Protein AF-A0A3P3W5B0-F1 (afdb_monomer_lite)

Sequence (299 aa):
MRKLLTLLFFISLSHFAFGQPDPAWFYPEKIEKITEQLKTDSLNYDLIWERLGMKVALLMRDKGNEQFNDVFRHYPNVITCEKIDCKEYNEDFEMIYDNAFISKKIQLNPFDFYLLRMLFYGSTLQLDKAYEDLIYI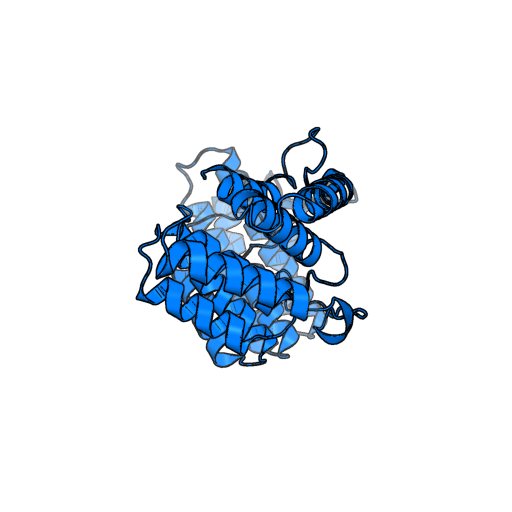KRNIPVSKDWETEIEFYFFKIYALKKDYDKALETINSILETEKNKFYAYNDPNNKYRQKVDLFKYFNKTNKLIAFLKQHCGDSFDLYFRSKNEKDNDRAELKENSFVYLTELIYYMKEYNYNELPKYEKIYKQLRYQMNENYETINPNINDSKLKSIVSQIK

Foldseek 3Di:
DVVLVVLVVLLQCVVPDPDDPRPLVCLVVLLVVLVVVCVVVVLPLVSLVVSLSSVLSCLCPDPQQCCLLCVLDDRPRQAACVHPVCVSSVVSLVSNCCCVPVVVVDPDDLLSSLCSVLSSCSSNVVLVSNVVSLVCCVPPPDDDPVVVLVSLVSVLSSCSNVVVLVSNLVSLVVSCVVCVLPDDQPPRSPPSLVVVLSSCVSVVVLVVNLVSLLVVLLSLLVSLVVCPVPDPVVSQSSQFVSLVSLVVSLVSCVVVVPPCNVLSVVLNVQQWDDPDPVDIGGDPPQDSVNNVVSSVSSD

Structure (mmCIF, N/CA/C/O backbone):
data_AF-A0A3P3W5B0-F1
#
_entry.id   AF-A0A3P3W5B0-F1
#
loop_
_atom_site.group_PDB
_atom_site.id
_atom_site.type_symbol
_atom_site.label_atom_id
_atom_site.label_alt_id
_atom_site.label_comp_id
_atom_site.label_asym_id
_atom_site.label_entity_id
_atom_site.label_seq_id
_atom_site.pdbx_PDB_ins_code
_atom_site.Cartn_x
_atom_site.Cartn_y
_atom_site.Cartn_z
_atom_site.occupancy
_atom_site.B_iso_or_equiv
_atom_site.auth_seq_id
_atom_site.auth_comp_id
_atom_site.auth_asym_id
_atom_site.auth_atom_id
_atom_site.pdbx_PDB_model_num
ATOM 1 N N . MET A 1 1 ? 24.974 -4.432 -11.760 1.00 45.94 1 MET A N 1
ATOM 2 C CA . MET A 1 1 ? 23.622 -5.026 -11.653 1.00 45.94 1 MET A CA 1
ATOM 3 C C . MET A 1 1 ? 22.938 -4.911 -10.288 1.00 45.94 1 MET A C 1
ATOM 5 O O . MET A 1 1 ? 21.750 -4.665 -10.304 1.00 45.94 1 MET A O 1
ATOM 9 N N . ARG A 1 2 ? 23.608 -4.959 -9.116 1.00 43.72 2 ARG A N 1
ATOM 10 C CA . ARG A 1 2 ? 22.941 -4.650 -7.817 1.00 43.72 2 ARG A CA 1
ATOM 11 C C . ARG A 1 2 ? 22.350 -3.226 -7.710 1.00 43.72 2 ARG A C 1
ATOM 13 O O . ARG A 1 2 ? 21.504 -2.993 -6.864 1.00 43.72 2 ARG A O 1
ATOM 20 N N . LYS A 1 3 ? 22.777 -2.293 -8.572 1.00 51.91 3 LYS A N 1
ATOM 21 C CA . LYS A 1 3 ? 22.499 -0.853 -8.464 1.00 51.91 3 LYS A CA 1
ATOM 22 C C . LYS A 1 3 ? 21.026 -0.456 -8.647 1.00 51.91 3 LYS A C 1
ATOM 24 O O . LYS A 1 3 ? 20.629 0.504 -8.007 1.00 51.91 3 LYS A O 1
ATOM 29 N N . LEU A 1 4 ? 20.226 -1.154 -9.462 1.00 49.56 4 LEU A N 1
ATOM 30 C CA . LEU A 1 4 ? 18.826 -0.761 -9.704 1.00 49.56 4 LEU A CA 1
ATOM 31 C C . LEU A 1 4 ? 17.893 -1.196 -8.570 1.00 49.56 4 LEU A C 1
ATOM 33 O O . LEU A 1 4 ? 17.064 -0.406 -8.135 1.00 49.56 4 LEU A O 1
ATOM 37 N N . LEU A 1 5 ? 18.088 -2.405 -8.029 1.00 48.44 5 LEU A N 1
ATOM 38 C CA . LEU A 1 5 ? 17.398 -2.818 -6.808 1.00 48.44 5 LEU A CA 1
ATOM 39 C C . LEU A 1 5 ? 17.760 -1.862 -5.668 1.00 48.44 5 LEU A C 1
ATOM 41 O O . LEU A 1 5 ? 16.881 -1.418 -4.953 1.00 48.44 5 LEU A O 1
ATOM 45 N N . THR A 1 6 ? 19.030 -1.449 -5.565 1.00 52.19 6 THR A N 1
ATOM 46 C CA . THR A 1 6 ? 19.439 -0.382 -4.640 1.00 52.19 6 THR A CA 1
ATOM 47 C C . THR A 1 6 ? 18.742 0.951 -4.955 1.00 52.19 6 THR A C 1
ATOM 49 O O . THR A 1 6 ? 18.308 1.615 -4.029 1.00 52.19 6 THR A O 1
ATOM 52 N N . LEU A 1 7 ? 18.562 1.321 -6.228 1.00 49.31 7 LEU A N 1
ATOM 53 C CA . LEU A 1 7 ? 17.882 2.551 -6.658 1.00 49.31 7 LEU A CA 1
ATOM 54 C C . LEU A 1 7 ? 16.389 2.571 -6.271 1.00 49.31 7 LEU A C 1
ATOM 56 O O . LEU A 1 7 ? 15.926 3.551 -5.697 1.00 49.31 7 LEU A O 1
ATOM 60 N N . LEU A 1 8 ? 15.654 1.484 -6.533 1.00 48.62 8 LEU A N 1
ATOM 61 C CA . LEU A 1 8 ? 14.238 1.329 -6.167 1.00 48.62 8 LEU A CA 1
ATOM 62 C C . LEU A 1 8 ? 14.055 1.217 -4.644 1.00 48.62 8 LEU A C 1
ATOM 64 O O . LEU A 1 8 ? 13.131 1.805 -4.090 1.00 48.62 8 LEU A O 1
ATOM 68 N N . PHE A 1 9 ? 14.977 0.539 -3.955 1.00 48.34 9 PHE A N 1
ATOM 69 C CA . PHE A 1 9 ? 15.007 0.433 -2.491 1.00 48.34 9 PHE A CA 1
ATOM 70 C C . PHE A 1 9 ? 15.393 1.765 -1.817 1.00 48.34 9 PHE A C 1
ATOM 72 O O . PHE A 1 9 ? 14.946 2.054 -0.712 1.00 48.34 9 PHE A O 1
ATOM 79 N N . PHE A 1 10 ? 16.177 2.624 -2.482 1.00 43.88 10 PHE A N 1
ATOM 80 C CA . PHE A 1 10 ? 16.459 3.983 -2.008 1.00 43.88 10 PHE A CA 1
ATOM 81 C C . PHE A 1 10 ? 15.265 4.923 -2.172 1.00 43.88 10 PHE A C 1
ATOM 83 O O . PHE A 1 10 ? 15.121 5.811 -1.345 1.00 43.88 10 PHE A O 1
ATOM 90 N N . ILE A 1 11 ? 14.388 4.731 -3.163 1.00 48.59 11 ILE A N 1
ATOM 91 C CA . ILE A 1 11 ? 13.168 5.549 -3.313 1.00 48.59 11 ILE A CA 1
ATOM 92 C C . ILE A 1 11 ? 12.197 5.307 -2.144 1.00 48.59 11 ILE A C 1
ATOM 94 O O . ILE A 1 11 ? 11.554 6.247 -1.675 1.00 48.59 11 ILE A O 1
ATOM 98 N N . SER A 1 12 ? 12.131 4.078 -1.621 1.00 43.03 12 SER A N 1
ATOM 99 C CA . SER A 1 12 ? 11.335 3.761 -0.429 1.00 43.03 12 SER A CA 1
ATOM 100 C C . SER A 1 12 ? 12.032 4.128 0.893 1.00 43.03 12 SER A C 1
ATOM 102 O O . SER A 1 12 ? 11.352 4.529 1.835 1.00 43.03 12 SER A O 1
ATOM 104 N N . LEU A 1 13 ? 13.369 4.057 0.978 1.00 37.88 13 LEU A N 1
ATOM 105 C CA . LEU A 1 13 ? 14.129 4.352 2.209 1.00 37.88 13 LEU A CA 1
ATOM 106 C C . LEU A 1 13 ? 14.591 5.809 2.381 1.00 37.88 13 LEU A C 1
ATOM 108 O O . LEU A 1 13 ? 14.839 6.228 3.513 1.00 37.88 13 LEU A O 1
ATOM 112 N N . SER A 1 14 ? 14.717 6.602 1.312 1.00 38.97 14 SER A N 1
ATOM 113 C CA . SER A 1 14 ? 15.182 8.001 1.388 1.00 38.97 14 SER A CA 1
ATOM 114 C C . SER A 1 14 ? 14.228 8.913 2.163 1.00 38.97 14 SER A C 1
ATOM 116 O O . SER A 1 14 ? 14.626 9.992 2.592 1.00 38.97 14 SER A O 1
ATOM 118 N N . HIS A 1 15 ? 13.004 8.451 2.430 1.00 44.34 15 HIS A N 1
ATOM 119 C CA . HIS A 1 15 ? 12.065 9.119 3.326 1.00 44.34 15 HIS A CA 1
ATOM 120 C C . HIS A 1 15 ? 12.485 9.072 4.811 1.00 44.34 15 HIS A C 1
ATOM 122 O O . HIS A 1 15 ? 11.900 9.796 5.613 1.00 44.34 15 HIS A O 1
ATOM 128 N N . PHE A 1 16 ? 13.497 8.274 5.191 1.00 42.09 16 PHE A N 1
ATOM 129 C CA . PHE A 1 16 ? 13.822 8.005 6.602 1.00 42.09 16 PHE A CA 1
ATOM 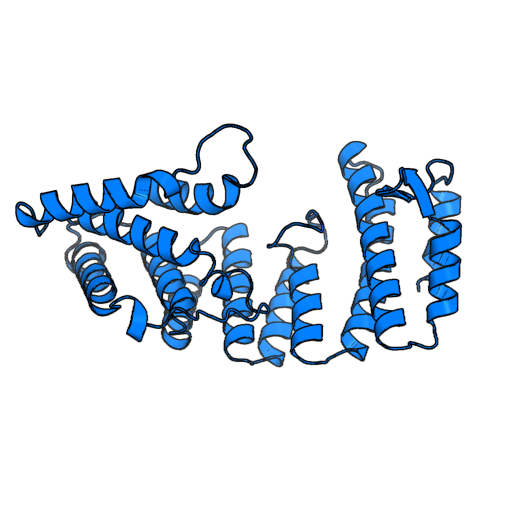130 C C . PHE A 1 16 ? 15.266 8.324 7.034 1.00 42.09 16 PHE A C 1
ATOM 132 O O . PHE A 1 16 ? 15.534 8.401 8.234 1.00 42.09 16 PHE A O 1
ATOM 139 N N . ALA A 1 17 ? 16.206 8.549 6.109 1.00 39.72 17 ALA A N 1
ATOM 140 C CA . ALA A 1 17 ? 17.595 8.869 6.456 1.00 39.72 17 ALA A CA 1
ATOM 141 C C . ALA A 1 17 ? 17.824 10.391 6.493 1.00 39.72 17 ALA A C 1
ATOM 143 O O . ALA A 1 17 ? 18.090 11.023 5.472 1.00 39.72 17 ALA A O 1
ATOM 144 N N . PHE A 1 18 ? 17.729 10.989 7.684 1.00 43.94 18 PHE A N 1
ATOM 145 C CA . PHE A 1 18 ? 18.009 12.410 7.905 1.00 43.94 18 PHE A CA 1
ATOM 146 C C . PHE A 1 18 ? 19.406 12.803 7.376 1.00 43.94 18 PHE A C 1
ATOM 148 O O . PHE A 1 18 ? 20.424 12.386 7.924 1.00 43.94 18 PHE A O 1
ATOM 155 N N . GLY A 1 19 ? 19.448 13.639 6.329 1.00 55.53 19 GLY A N 1
ATOM 156 C CA . GLY A 1 19 ? 20.645 14.381 5.908 1.00 55.53 19 GLY A CA 1
ATOM 157 C C . GLY A 1 19 ? 21.288 13.989 4.573 1.00 55.53 19 GLY A C 1
ATOM 158 O O . GLY A 1 19 ? 22.201 14.693 4.142 1.00 55.53 19 GLY A O 1
ATOM 159 N N . GLN A 1 20 ? 20.836 12.933 3.886 1.00 57.16 20 GLN A N 1
ATOM 160 C CA . GLN A 1 20 ? 21.280 12.669 2.510 1.00 57.16 20 GLN A CA 1
ATOM 161 C C . GLN A 1 20 ? 20.290 13.266 1.499 1.00 57.16 20 GLN A C 1
ATOM 163 O O . GLN A 1 20 ? 19.086 13.052 1.646 1.00 57.16 20 GLN A O 1
ATOM 168 N N . PRO A 1 21 ? 20.757 14.026 0.487 1.00 69.31 21 PRO A N 1
ATOM 169 C CA . PRO A 1 21 ? 19.875 14.526 -0.557 1.00 69.31 21 PRO A CA 1
ATOM 170 C C . PRO A 1 21 ? 19.260 13.344 -1.309 1.00 69.31 21 PRO A C 1
ATOM 172 O O . PRO A 1 21 ? 19.957 12.381 -1.636 1.00 69.31 21 PRO A O 1
ATOM 175 N N . ASP A 1 22 ? 17.958 13.425 -1.579 1.00 75.06 22 ASP A N 1
ATOM 176 C CA . ASP A 1 22 ? 17.241 12.416 -2.354 1.00 75.06 22 ASP A CA 1
ATOM 177 C C . ASP A 1 22 ? 17.938 12.229 -3.717 1.00 75.06 22 ASP A C 1
ATOM 179 O O . ASP A 1 22 ? 18.026 13.199 -4.483 1.00 75.06 22 ASP A O 1
ATOM 183 N N . PRO A 1 23 ? 18.424 11.016 -4.055 1.00 77.12 23 PRO A N 1
ATOM 184 C CA . PRO A 1 23 ? 19.108 10.757 -5.320 1.00 77.12 23 PRO A CA 1
ATOM 185 C C . PRO A 1 23 ? 18.308 11.218 -6.542 1.00 77.12 23 PRO A C 1
ATOM 187 O O . PRO A 1 23 ? 18.897 11.638 -7.542 1.00 77.12 23 PRO A O 1
ATOM 190 N N . ALA A 1 24 ? 16.975 11.204 -6.452 1.00 83.25 24 ALA A N 1
ATOM 191 C CA . ALA A 1 24 ? 16.098 11.601 -7.541 1.00 83.25 24 ALA A CA 1
ATOM 192 C C . ALA A 1 24 ? 16.166 13.100 -7.883 1.00 83.25 24 ALA A C 1
ATOM 194 O O . ALA A 1 24 ? 15.687 13.494 -8.945 1.00 83.25 24 ALA A O 1
ATOM 195 N N . TRP A 1 25 ? 16.756 13.956 -7.037 1.00 85.06 25 TRP A N 1
ATOM 196 C CA . TRP A 1 25 ? 17.023 15.359 -7.394 1.00 85.06 25 TRP A CA 1
ATOM 197 C C . TRP A 1 25 ? 18.029 15.509 -8.538 1.00 85.06 25 TRP A C 1
ATOM 199 O O . TRP A 1 25 ? 17.929 16.463 -9.302 1.00 85.06 25 TRP A O 1
ATOM 209 N N . PHE A 1 26 ? 18.949 14.557 -8.697 1.00 89.06 26 PHE A N 1
ATOM 210 C CA . PHE A 1 26 ? 19.975 14.595 -9.743 1.00 89.06 26 PHE A CA 1
ATOM 211 C C . PHE A 1 26 ? 19.574 13.821 -11.007 1.00 89.06 26 PHE A C 1
ATOM 213 O O . PHE A 1 26 ? 20.326 13.787 -11.982 1.00 89.06 26 PHE A O 1
ATOM 220 N N . TYR A 1 27 ? 18.405 13.170 -11.014 1.00 91.88 27 TYR A N 1
ATOM 221 C CA . TYR A 1 27 ? 17.969 12.358 -12.153 1.00 91.88 27 TYR A CA 1
ATOM 222 C C . TYR A 1 27 ? 17.772 13.169 -13.437 1.00 91.88 27 TYR A C 1
ATOM 224 O O . TYR A 1 27 ? 18.242 12.682 -14.459 1.00 91.88 27 TYR A O 1
ATOM 232 N N . PRO A 1 28 ? 17.165 14.375 -13.441 1.00 93.38 28 PRO A N 1
ATOM 233 C CA . PRO A 1 28 ? 17.004 15.144 -14.678 1.00 93.38 28 PRO A CA 1
ATOM 234 C C . PRO A 1 28 ? 18.333 15.424 -15.397 1.00 93.38 28 PRO A C 1
ATOM 236 O O . PRO A 1 28 ? 18.474 15.076 -16.567 1.00 93.38 28 PRO A O 1
ATOM 239 N N . GLU A 1 29 ? 19.337 15.940 -14.678 1.00 94.50 29 GLU A N 1
ATOM 240 C CA . GLU A 1 29 ? 20.678 16.211 -15.224 1.00 94.50 29 GLU A CA 1
ATOM 241 C C . GLU A 1 29 ? 21.339 14.928 -15.749 1.00 94.50 29 GLU A C 1
ATOM 243 O O . GLU A 1 29 ? 21.920 14.887 -16.835 1.00 94.50 29 GLU A O 1
ATOM 248 N N . LYS A 1 30 ? 21.224 13.832 -14.992 1.00 95.19 30 LYS A N 1
ATOM 249 C CA . LYS A 1 30 ? 21.815 12.555 -15.389 1.00 95.19 30 LYS A CA 1
ATOM 250 C C . LYS A 1 30 ? 21.112 11.933 -16.598 1.00 95.19 30 LYS A C 1
ATOM 252 O O . LYS A 1 30 ? 21.788 11.366 -17.454 1.00 95.19 30 LYS A O 1
ATOM 257 N N . ILE A 1 31 ? 19.787 12.046 -16.692 1.00 94.75 31 ILE A N 1
ATOM 258 C CA . ILE A 1 31 ? 19.000 11.613 -17.855 1.00 94.75 31 ILE A CA 1
ATOM 259 C C . ILE A 1 31 ? 19.429 12.397 -19.096 1.00 94.75 31 ILE A C 1
ATOM 261 O O . ILE A 1 31 ? 19.636 11.781 -20.142 1.00 94.75 31 ILE A O 1
ATOM 265 N N . GLU A 1 32 ? 19.604 13.716 -18.989 1.00 96.31 32 GLU A N 1
ATOM 266 C CA . GLU A 1 32 ? 20.079 14.564 -20.089 1.00 96.31 32 GLU A CA 1
ATOM 267 C C . GLU A 1 32 ? 21.476 14.133 -20.552 1.00 96.31 32 GLU A C 1
ATOM 269 O O . GLU A 1 32 ? 21.682 13.843 -21.732 1.00 96.31 32 GLU A O 1
ATOM 274 N N . LYS A 1 33 ? 22.411 13.958 -19.611 1.00 97.31 33 LYS A N 1
ATOM 275 C CA . LYS A 1 33 ? 23.773 13.497 -19.908 1.00 97.31 33 LYS A CA 1
ATOM 276 C C . LYS A 1 33 ? 23.800 12.137 -20.606 1.00 97.31 33 LYS A C 1
ATOM 278 O O . LYS A 1 33 ? 24.540 11.965 -21.573 1.00 97.31 33 LYS A O 1
ATOM 283 N N . ILE A 1 34 ? 23.020 11.168 -20.124 1.00 96.88 34 ILE A N 1
ATOM 284 C CA . ILE A 1 34 ? 22.931 9.849 -20.765 1.00 96.88 34 ILE A CA 1
ATOM 285 C C . ILE A 1 34 ? 22.294 9.972 -22.153 1.00 96.88 34 ILE A C 1
ATOM 287 O O . ILE A 1 34 ? 22.766 9.352 -23.099 1.00 96.88 34 ILE A O 1
ATOM 291 N N . THR A 1 35 ? 21.260 10.801 -22.298 1.00 95.69 35 THR A N 1
ATOM 292 C CA . THR A 1 35 ? 20.593 11.022 -23.588 1.00 95.69 35 THR A CA 1
ATOM 293 C C . THR A 1 35 ? 21.554 11.590 -24.631 1.00 95.69 35 THR A C 1
ATOM 295 O O . THR A 1 35 ? 21.537 11.123 -25.767 1.00 95.69 35 THR A O 1
ATOM 298 N N . GLU A 1 36 ? 22.442 12.518 -24.262 1.00 97.25 36 GLU A N 1
ATOM 299 C CA . GLU A 1 36 ? 23.496 12.992 -25.172 1.00 97.25 36 GLU A CA 1
ATOM 300 C C . GLU A 1 36 ? 24.498 11.896 -25.546 1.00 97.25 36 GLU A C 1
ATOM 302 O O . GLU A 1 36 ? 24.844 11.754 -26.717 1.00 97.25 36 GLU A O 1
ATOM 307 N N . GLN A 1 37 ? 24.933 11.074 -24.587 1.00 97.12 37 GLN A N 1
ATOM 308 C CA . GLN A 1 37 ? 25.849 9.959 -24.872 1.00 97.12 37 GLN A CA 1
ATOM 309 C C . GLN A 1 37 ? 25.239 8.956 -25.862 1.00 97.12 37 GLN A C 1
ATOM 311 O O . GLN A 1 37 ? 25.908 8.524 -26.806 1.00 97.12 37 GLN A O 1
ATOM 316 N N . LEU A 1 38 ? 23.950 8.649 -25.697 1.00 95.31 38 LEU A N 1
ATOM 317 C CA . LEU A 1 38 ? 23.207 7.737 -26.566 1.00 95.31 38 LEU A CA 1
ATOM 318 C C . LEU A 1 38 ? 23.031 8.262 -28.000 1.00 95.31 38 LEU A C 1
ATOM 320 O O . LEU A 1 38 ? 22.735 7.470 -28.891 1.00 95.31 38 LEU A O 1
ATOM 324 N N . LYS A 1 39 ? 23.268 9.553 -28.281 1.00 95.69 39 LYS A N 1
ATOM 325 C CA . LYS A 1 39 ? 23.309 10.043 -29.673 1.00 95.69 39 LYS A CA 1
ATOM 326 C C . LYS A 1 39 ? 24.504 9.495 -30.448 1.00 95.69 39 LYS A C 1
ATOM 328 O O . LYS A 1 39 ? 24.416 9.314 -31.658 1.00 95.69 39 LYS A O 1
ATOM 333 N N . THR A 1 40 ? 25.617 9.255 -29.759 1.00 95.81 40 THR A N 1
ATOM 334 C CA . THR A 1 40 ? 26.852 8.723 -30.356 1.00 95.81 40 THR A CA 1
ATOM 335 C C . THR A 1 40 ? 27.037 7.226 -30.127 1.00 95.81 40 THR A C 1
ATOM 337 O O . THR A 1 40 ? 27.769 6.588 -30.876 1.00 95.81 40 THR A O 1
ATOM 340 N N . ASP A 1 41 ? 26.365 6.668 -29.120 1.00 93.88 41 ASP A N 1
ATOM 341 C CA . ASP A 1 41 ? 26.435 5.256 -28.742 1.00 93.88 41 ASP A CA 1
ATOM 342 C C . ASP A 1 41 ? 25.022 4.702 -28.496 1.00 93.88 41 ASP A C 1
ATOM 344 O O . ASP A 1 41 ? 24.631 4.352 -27.383 1.00 93.88 41 ASP A O 1
ATOM 348 N N . SER A 1 42 ? 24.209 4.687 -29.554 1.00 90.56 42 SER A N 1
ATOM 349 C CA . SER A 1 42 ? 22.773 4.386 -29.471 1.00 90.56 42 SER A CA 1
ATOM 350 C C . SER A 1 42 ? 22.446 2.950 -29.063 1.00 90.56 42 SER A C 1
ATOM 352 O O . SER A 1 42 ? 21.307 2.664 -28.708 1.00 90.56 42 SER A O 1
ATOM 354 N N . LEU A 1 43 ? 23.429 2.047 -29.094 1.00 92.06 43 LEU A N 1
ATOM 355 C CA . LEU A 1 43 ? 23.276 0.641 -28.712 1.00 92.06 43 LEU A CA 1
ATOM 356 C C . LEU A 1 43 ? 23.877 0.338 -27.334 1.00 92.06 43 LEU A C 1
ATOM 358 O O . LEU A 1 43 ? 24.050 -0.829 -26.977 1.00 92.06 43 LEU A O 1
ATOM 362 N N . ASN A 1 44 ? 24.175 1.368 -26.540 1.00 93.56 44 ASN A N 1
ATOM 363 C CA . ASN A 1 44 ? 24.619 1.196 -25.165 1.00 93.56 44 ASN A CA 1
ATOM 364 C C . ASN A 1 44 ? 23.446 0.832 -24.246 1.00 93.56 44 ASN A C 1
ATOM 366 O O . ASN A 1 44 ? 22.838 1.675 -23.584 1.00 93.56 44 ASN A O 1
ATOM 370 N N . TYR A 1 45 ? 23.112 -0.455 -24.222 1.00 92.56 45 TYR A N 1
ATOM 371 C CA . TYR A 1 45 ? 21.952 -0.970 -23.496 1.00 92.56 45 TYR A CA 1
ATOM 372 C C . TYR A 1 45 ? 22.037 -0.762 -21.976 1.00 92.56 45 TYR A C 1
ATOM 374 O O . TYR A 1 45 ? 21.004 -0.608 -21.329 1.00 92.56 45 TYR A O 1
ATOM 382 N N . ASP A 1 46 ? 23.242 -0.699 -21.402 1.00 90.75 46 ASP A N 1
ATOM 383 C CA . ASP A 1 46 ? 23.416 -0.380 -19.981 1.00 90.75 46 ASP A CA 1
ATOM 384 C C . ASP A 1 46 ? 22.990 1.067 -19.683 1.00 90.75 46 ASP A C 1
ATOM 386 O O . ASP A 1 46 ? 22.271 1.316 -18.711 1.00 90.75 46 ASP A O 1
ATOM 390 N N . LEU A 1 47 ? 23.379 2.014 -20.545 1.00 93.50 47 LEU A N 1
ATOM 391 C CA . LEU A 1 47 ? 22.973 3.417 -20.444 1.00 93.50 47 LEU A CA 1
ATOM 392 C C . LEU A 1 47 ? 21.471 3.601 -20.693 1.00 93.50 47 LEU A C 1
ATOM 394 O O . LEU A 1 47 ? 20.819 4.345 -19.958 1.00 93.50 47 LEU A O 1
ATOM 398 N N . ILE A 1 48 ? 20.903 2.899 -21.677 1.00 93.94 48 ILE A N 1
ATOM 399 C CA . ILE A 1 48 ? 19.451 2.892 -21.924 1.00 93.94 48 ILE A CA 1
ATOM 400 C C . ILE A 1 48 ? 18.707 2.407 -20.677 1.00 93.94 48 ILE A C 1
ATOM 402 O O . ILE A 1 48 ? 17.785 3.078 -20.213 1.00 93.94 48 ILE A O 1
ATOM 406 N N . TRP A 1 49 ? 19.129 1.280 -20.097 1.00 94.44 49 TRP A N 1
ATOM 407 C CA . TRP A 1 49 ? 18.499 0.717 -18.904 1.00 94.44 49 TRP A CA 1
ATOM 408 C C . TRP A 1 49 ? 18.582 1.662 -17.700 1.00 94.44 49 TRP A C 1
ATOM 410 O O . TRP A 1 49 ? 17.597 1.858 -16.986 1.00 94.44 49 TRP A O 1
ATOM 420 N N . GLU A 1 50 ? 19.738 2.294 -17.488 1.00 93.31 50 GLU A N 1
ATOM 421 C CA . GLU A 1 50 ? 19.924 3.274 -16.417 1.00 93.31 50 GLU A CA 1
ATOM 422 C C . GLU A 1 50 ? 19.028 4.508 -16.604 1.00 93.31 50 GLU A C 1
ATOM 424 O O . GLU A 1 50 ? 18.361 4.937 -15.656 1.00 93.31 50 GLU A O 1
ATOM 429 N N . ARG A 1 51 ? 18.965 5.053 -17.826 1.00 94.50 51 ARG A N 1
ATOM 430 C CA . ARG A 1 51 ? 18.082 6.173 -18.180 1.00 94.50 51 ARG A CA 1
ATOM 431 C C . ARG A 1 51 ? 16.616 5.817 -17.949 1.00 94.50 51 ARG A C 1
ATOM 433 O O . ARG A 1 51 ? 15.906 6.591 -17.308 1.00 94.50 51 ARG A O 1
ATOM 440 N N . LEU A 1 52 ? 16.181 4.657 -18.438 1.00 94.38 52 LEU A N 1
ATOM 441 C CA . LEU A 1 52 ? 14.809 4.173 -18.304 1.00 94.38 52 LEU A CA 1
ATOM 442 C C . LEU A 1 52 ? 14.414 4.023 -16.830 1.00 94.38 52 LEU A C 1
ATOM 444 O O . LEU A 1 52 ? 13.370 4.528 -16.420 1.00 94.38 52 LEU A O 1
ATOM 448 N N . GLY A 1 53 ? 15.282 3.421 -16.011 1.00 92.31 53 GLY A N 1
ATOM 449 C CA . GLY A 1 53 ? 15.079 3.297 -14.566 1.00 92.31 53 GLY A CA 1
ATOM 450 C C . GLY A 1 53 ? 14.856 4.640 -13.870 1.00 92.31 53 GLY A C 1
ATOM 451 O O . GLY A 1 53 ? 13.918 4.781 -13.084 1.00 92.31 53 GLY A O 1
ATOM 452 N N . MET A 1 54 ? 15.671 5.652 -14.187 1.00 92.31 54 MET A N 1
ATOM 453 C CA . MET A 1 54 ? 15.512 6.998 -13.620 1.00 92.31 54 MET A CA 1
ATOM 454 C C . MET A 1 54 ? 14.242 7.696 -14.107 1.00 92.31 54 MET A C 1
ATOM 456 O O . MET A 1 54 ? 13.569 8.346 -13.309 1.00 92.31 54 MET A O 1
ATOM 460 N N . LYS A 1 55 ? 13.889 7.548 -15.389 1.00 91.56 55 LYS A N 1
ATOM 461 C CA . LYS A 1 55 ? 12.651 8.106 -15.943 1.00 91.56 55 LYS A CA 1
ATOM 462 C C . LYS A 1 55 ? 11.417 7.520 -15.251 1.00 91.56 55 LYS A C 1
ATOM 464 O O . LYS A 1 55 ? 10.580 8.276 -14.769 1.00 91.56 55 LYS A O 1
ATOM 469 N N . VAL A 1 56 ? 11.335 6.194 -15.114 1.00 90.38 56 VAL A N 1
ATOM 470 C CA . VAL A 1 56 ? 10.226 5.528 -14.403 1.00 90.38 56 VAL A CA 1
ATOM 471 C C . VAL A 1 56 ? 10.192 5.929 -12.926 1.00 90.38 56 VAL A C 1
ATOM 473 O O . VAL A 1 56 ? 9.123 6.213 -12.391 1.00 90.38 56 VAL A O 1
ATOM 476 N N . ALA A 1 57 ? 11.347 6.046 -12.269 1.00 86.88 57 ALA A N 1
ATOM 477 C CA . ALA A 1 57 ? 11.414 6.538 -10.895 1.00 86.88 57 ALA A CA 1
ATOM 478 C C . ALA A 1 57 ? 10.893 7.980 -10.745 1.00 86.88 57 ALA A C 1
ATOM 480 O O . ALA A 1 57 ? 10.164 8.269 -9.795 1.00 86.88 57 ALA A O 1
ATOM 481 N N . LEU A 1 58 ? 11.233 8.884 -11.673 1.00 86.00 58 LEU A N 1
ATOM 482 C CA . LEU A 1 58 ? 10.684 10.245 -11.690 1.00 86.00 58 LEU A CA 1
ATOM 483 C C . LEU A 1 58 ? 9.176 10.232 -11.918 1.00 86.00 58 LEU A C 1
ATOM 485 O O . LEU A 1 58 ? 8.465 10.958 -11.224 1.00 86.00 58 LEU A O 1
ATOM 489 N N . LEU A 1 59 ? 8.689 9.373 -12.819 1.00 84.56 59 LEU A N 1
ATOM 490 C CA . LEU A 1 59 ? 7.256 9.192 -13.023 1.00 84.56 59 LEU A CA 1
ATOM 491 C C . LEU A 1 59 ? 6.562 8.785 -11.731 1.00 84.56 59 LEU A C 1
ATOM 493 O O . LEU A 1 59 ? 5.524 9.349 -11.441 1.00 84.56 59 LEU A O 1
ATOM 497 N N . MET A 1 60 ? 7.117 7.869 -10.940 1.00 80.06 60 MET A N 1
ATOM 498 C CA . MET A 1 60 ? 6.513 7.450 -9.668 1.00 80.06 60 MET A CA 1
ATOM 499 C C . MET A 1 60 ? 6.592 8.512 -8.560 1.00 80.06 60 MET A C 1
ATOM 501 O O . MET A 1 60 ? 5.820 8.452 -7.602 1.00 80.06 60 MET A O 1
ATOM 505 N N . ARG A 1 61 ? 7.552 9.440 -8.651 1.00 74.75 61 ARG A N 1
ATOM 506 C CA . ARG A 1 61 ? 7.817 10.470 -7.636 1.00 74.75 61 ARG A CA 1
ATOM 507 C C . ARG A 1 61 ? 7.005 11.738 -7.847 1.00 74.75 61 ARG A C 1
ATOM 509 O O . ARG A 1 61 ? 6.688 12.415 -6.869 1.00 74.75 61 ARG A O 1
ATOM 516 N N . ASP A 1 62 ? 6.760 12.118 -9.098 1.00 67.62 62 ASP A N 1
ATOM 517 C CA . ASP A 1 62 ? 6.115 13.393 -9.379 1.00 67.62 62 ASP A CA 1
ATOM 518 C C . ASP A 1 62 ? 4.744 13.440 -8.692 1.00 67.62 62 ASP A C 1
ATOM 520 O O . ASP A 1 62 ? 3.962 12.492 -8.774 1.00 67.62 62 ASP A O 1
ATOM 524 N N . LYS A 1 63 ? 4.453 14.530 -7.973 1.00 52.31 63 LYS A N 1
ATOM 525 C CA . LYS A 1 63 ? 3.323 14.629 -7.024 1.00 52.31 63 LYS A CA 1
ATOM 526 C C . LYS A 1 63 ? 1.947 14.437 -7.687 1.00 52.31 63 LYS A C 1
ATOM 528 O O . LYS A 1 63 ? 0.945 14.297 -6.993 1.00 52.31 63 LYS A O 1
ATOM 533 N N . GLY A 1 64 ? 1.883 14.434 -9.022 1.00 50.00 64 GLY A N 1
ATOM 534 C CA . GLY A 1 64 ? 0.693 14.085 -9.810 1.00 50.00 64 GLY A CA 1
ATOM 535 C C . GLY A 1 64 ? 0.471 12.579 -10.039 1.00 50.00 64 GLY A C 1
ATOM 536 O O . GLY A 1 64 ? -0.616 12.184 -10.466 1.00 50.00 64 GLY A O 1
ATOM 537 N N . ASN A 1 65 ? 1.465 11.738 -9.747 1.00 51.38 65 ASN A N 1
ATOM 538 C CA . ASN A 1 65 ? 1.501 10.315 -10.093 1.00 51.38 65 ASN A CA 1
ATOM 539 C C . ASN A 1 65 ? 1.754 9.381 -8.901 1.00 51.38 65 ASN A C 1
ATOM 541 O O . ASN A 1 65 ? 2.034 8.192 -9.051 1.00 51.38 65 ASN A O 1
ATOM 545 N N . GLU A 1 66 ? 1.542 9.893 -7.692 1.00 62.88 66 GLU A N 1
ATOM 546 C CA . GLU A 1 66 ? 1.369 9.054 -6.510 1.00 62.88 66 GLU A CA 1
ATOM 547 C C . GLU A 1 66 ? 0.163 8.102 -6.653 1.00 62.88 66 GLU A C 1
ATOM 549 O O . GLU A 1 66 ? -0.038 7.283 -5.781 1.00 62.88 66 GLU A O 1
ATOM 554 N N . GLN A 1 67 ? -0.615 8.126 -7.740 1.00 67.31 67 GLN A N 1
ATOM 555 C CA . GLN A 1 67 ? -1.779 7.260 -7.966 1.00 67.31 67 GLN A CA 1
ATOM 556 C C . GLN A 1 67 ? -1.510 5.772 -7.789 1.00 67.31 67 GLN A C 1
ATOM 558 O O . GLN A 1 67 ? -2.364 5.057 -7.282 1.00 67.31 67 GLN A O 1
ATOM 563 N N . PHE A 1 68 ? -0.339 5.286 -8.201 1.00 71.06 68 PHE A N 1
ATOM 564 C CA . PHE A 1 68 ? 0.001 3.880 -7.986 1.00 71.06 68 PHE A CA 1
ATOM 565 C C . PHE A 1 68 ? 0.489 3.604 -6.549 1.00 71.06 68 PHE A C 1
ATOM 567 O O . PHE A 1 68 ? 0.490 2.464 -6.088 1.00 71.06 68 PHE A O 1
ATOM 574 N N . ASN A 1 69 ? 0.875 4.644 -5.808 1.00 69.56 69 ASN A N 1
ATOM 575 C CA . ASN A 1 69 ? 1.319 4.561 -4.414 1.00 69.56 69 ASN A CA 1
ATOM 576 C C . ASN A 1 69 ? 0.183 4.833 -3.406 1.00 69.56 69 ASN A C 1
ATOM 578 O O . ASN A 1 69 ? 0.154 4.213 -2.348 1.00 69.56 69 ASN A O 1
ATOM 582 N N . ASP A 1 70 ? -0.773 5.685 -3.764 1.00 77.12 70 ASP A N 1
ATOM 583 C CA . ASP A 1 70 ? -1.970 6.096 -3.035 1.00 77.12 70 ASP A CA 1
ATOM 584 C C . ASP A 1 70 ? -3.167 6.005 -3.999 1.00 77.12 70 ASP A C 1
ATOM 586 O O . ASP A 1 70 ? -3.632 6.984 -4.586 1.00 77.12 70 ASP A O 1
ATOM 590 N N . VAL A 1 71 ? -3.646 4.771 -4.189 1.00 81.06 71 VAL A N 1
ATOM 591 C CA . VAL A 1 71 ? -4.708 4.419 -5.151 1.00 81.06 71 VAL A CA 1
ATOM 592 C C . VAL A 1 71 ? -6.072 5.030 -4.820 1.00 81.06 71 VAL A C 1
ATOM 594 O O . VAL A 1 71 ? -6.997 4.949 -5.630 1.00 81.06 71 VAL A O 1
ATOM 597 N N . PHE A 1 72 ? -6.215 5.633 -3.638 1.00 81.31 72 PHE A N 1
ATOM 598 C CA . PHE A 1 72 ? -7.471 6.194 -3.147 1.00 81.31 72 PHE A CA 1
ATOM 599 C C . PHE A 1 72 ? -7.498 7.723 -3.169 1.00 81.31 72 PHE A C 1
ATOM 601 O O . PHE A 1 72 ? -8.584 8.306 -3.081 1.00 81.31 72 PHE A O 1
ATOM 608 N N . ARG A 1 73 ? -6.350 8.394 -3.324 1.00 76.38 73 ARG A N 1
ATOM 609 C CA . ARG A 1 73 ? -6.310 9.850 -3.477 1.00 76.38 73 ARG A CA 1
ATOM 610 C C . ARG A 1 73 ? -6.678 10.255 -4.905 1.00 76.38 73 ARG A C 1
ATOM 612 O O . ARG A 1 73 ? -6.199 9.708 -5.894 1.00 76.38 73 ARG A O 1
ATOM 619 N N . HIS A 1 74 ? -7.552 11.253 -5.016 1.00 66.06 74 HIS A N 1
ATOM 620 C CA . HIS A 1 74 ? -7.880 11.857 -6.301 1.00 66.06 74 HIS A CA 1
ATOM 621 C C . HIS A 1 74 ? -6.788 12.856 -6.696 1.00 66.06 74 HIS A C 1
ATOM 623 O O . HIS A 1 74 ? -6.592 13.862 -6.013 1.00 66.06 74 HIS A O 1
ATOM 629 N N . TYR A 1 75 ? -6.100 12.591 -7.806 1.00 66.75 75 TYR A N 1
ATOM 630 C CA . TYR A 1 75 ? -5.099 13.500 -8.357 1.00 66.75 75 TYR A CA 1
ATOM 631 C C . TYR A 1 75 ? -5.694 14.247 -9.555 1.00 66.75 75 TYR A C 1
ATOM 633 O O . TYR A 1 75 ? -6.081 13.606 -10.532 1.00 66.75 75 TYR A O 1
ATOM 641 N N . PRO A 1 76 ? -5.749 15.592 -9.529 1.00 57.53 76 PRO A N 1
ATOM 642 C CA . PRO A 1 76 ? -6.309 16.372 -10.635 1.00 57.53 76 PRO A CA 1
ATOM 643 C C . PRO A 1 76 ? -5.474 16.250 -11.921 1.00 57.53 76 PRO A C 1
ATOM 645 O O . PRO A 1 76 ? -5.993 16.404 -13.023 1.00 57.53 76 PRO A O 1
ATOM 648 N N . ASN A 1 77 ? -4.184 15.923 -11.792 1.00 65.25 77 ASN A N 1
ATOM 649 C CA . ASN A 1 77 ? -3.242 15.823 -12.901 1.00 65.25 77 ASN A CA 1
ATOM 650 C C . ASN A 1 77 ? -2.856 14.371 -13.167 1.00 65.25 77 ASN A C 1
ATOM 652 O O . ASN A 1 77 ? -1.712 13.979 -12.960 1.00 65.25 77 ASN A O 1
ATOM 656 N N . VAL A 1 78 ? -3.816 13.579 -13.651 1.00 69.19 78 VAL A N 1
ATOM 657 C CA . VAL A 1 78 ? -3.543 12.181 -13.987 1.00 69.19 78 VAL A CA 1
ATOM 658 C C . VAL A 1 78 ? -2.501 12.079 -15.089 1.00 69.19 78 VAL A C 1
ATOM 660 O O . VAL A 1 78 ? -2.702 12.657 -16.159 1.00 69.19 78 VAL A O 1
ATOM 663 N N . ILE A 1 79 ? -1.404 11.364 -14.828 1.00 72.25 79 ILE A N 1
ATOM 664 C CA . ILE A 1 79 ? -0.419 11.025 -15.851 1.00 72.25 79 ILE A CA 1
ATOM 665 C C . ILE A 1 79 ? -0.977 9.864 -16.673 1.00 72.25 79 ILE A C 1
ATOM 667 O O . ILE A 1 79 ? -1.160 8.756 -16.182 1.00 72.25 79 ILE A O 1
ATOM 671 N N . THR A 1 80 ? -1.271 10.142 -17.937 1.00 76.06 80 THR A N 1
ATOM 672 C CA . THR A 1 80 ? -1.655 9.143 -18.935 1.00 76.06 80 THR A CA 1
ATOM 673 C C . THR A 1 80 ? -0.575 9.084 -20.005 1.00 76.06 80 THR A C 1
ATOM 675 O O . THR A 1 80 ? 0.237 10.004 -20.136 1.00 76.06 80 THR A O 1
ATOM 678 N N . CYS A 1 81 ? -0.583 8.034 -20.824 1.00 75.38 81 CYS A N 1
ATOM 679 C CA . CYS A 1 81 ? 0.329 7.961 -21.963 1.00 75.38 81 CYS A CA 1
ATOM 680 C C . CYS A 1 81 ? 0.195 9.108 -22.961 1.00 75.38 81 CYS A C 1
ATOM 682 O O . CYS A 1 81 ? 1.157 9.412 -23.660 1.00 75.38 81 CYS A O 1
ATOM 684 N N . GLU A 1 82 ? -0.956 9.776 -22.984 1.00 73.06 82 GLU A N 1
ATOM 685 C CA . GLU A 1 82 ? -1.181 10.973 -23.792 1.00 73.06 82 GLU A CA 1
ATOM 686 C C . GLU A 1 82 ? -0.309 12.155 -23.334 1.00 73.06 82 GLU A C 1
ATOM 688 O O . GLU A 1 82 ? -0.054 13.059 -24.123 1.00 73.06 82 GLU A O 1
ATOM 693 N N . LYS A 1 83 ? 0.168 12.161 -22.078 1.00 76.44 83 LYS A N 1
ATOM 694 C CA . LYS A 1 83 ? 0.899 13.291 -21.481 1.00 76.44 83 LYS A CA 1
ATOM 695 C C . LYS A 1 83 ? 2.421 13.145 -21.439 1.00 76.44 83 LYS A C 1
ATOM 697 O O . LYS A 1 83 ? 3.093 14.166 -21.350 1.00 76.44 83 LYS A O 1
ATOM 702 N N . ILE A 1 84 ? 2.969 11.927 -21.450 1.00 78.19 84 ILE A N 1
ATOM 703 C CA . ILE A 1 84 ? 4.404 11.683 -21.168 1.00 78.19 84 ILE A CA 1
ATOM 704 C C . ILE A 1 84 ? 5.159 10.940 -22.279 1.00 78.19 84 ILE A C 1
ATOM 706 O O . ILE A 1 84 ? 6.242 10.424 -22.026 1.00 78.19 84 ILE A O 1
ATOM 710 N N . ASP A 1 85 ? 4.583 10.865 -23.481 1.00 81.75 85 ASP A N 1
ATOM 711 C CA . ASP A 1 85 ? 5.110 10.101 -24.619 1.00 81.75 85 ASP A CA 1
ATOM 712 C C . ASP A 1 85 ? 5.549 8.674 -24.239 1.00 81.75 85 ASP A C 1
ATOM 714 O O . ASP A 1 85 ? 6.727 8.317 -24.209 1.00 81.75 85 ASP A O 1
ATOM 718 N N . CYS A 1 86 ? 4.572 7.810 -23.953 1.00 87.12 86 CYS A N 1
ATOM 719 C CA . CYS A 1 86 ? 4.846 6.403 -23.648 1.00 87.12 86 CYS A CA 1
ATOM 720 C C . CYS A 1 86 ? 5.557 5.645 -24.782 1.00 87.12 86 CYS A C 1
ATOM 722 O O . CYS A 1 86 ? 5.989 4.515 -24.551 1.00 87.12 86 CYS A O 1
ATOM 724 N N . LYS A 1 87 ? 5.644 6.201 -25.999 1.00 89.44 87 LYS A N 1
ATOM 725 C CA . LYS A 1 87 ? 6.289 5.526 -27.124 1.00 89.44 87 LYS A CA 1
ATOM 726 C C . LYS A 1 87 ? 7.774 5.315 -26.843 1.00 89.44 87 LYS A C 1
ATOM 728 O O . LYS A 1 87 ? 8.217 4.176 -26.919 1.00 89.44 87 LYS A O 1
ATOM 733 N N . GLU A 1 88 ? 8.487 6.358 -26.414 1.00 89.19 88 GLU A N 1
ATOM 734 C CA . GLU A 1 88 ? 9.922 6.264 -26.098 1.00 89.19 88 GLU A CA 1
ATOM 735 C C . GLU A 1 88 ? 10.190 5.220 -24.998 1.00 89.19 88 GLU A C 1
ATOM 737 O O . GLU A 1 88 ? 11.110 4.415 -25.101 1.00 89.19 88 GLU A O 1
ATOM 742 N N . TYR A 1 89 ? 9.348 5.177 -23.960 1.00 92.94 89 TYR A N 1
ATOM 743 C CA . TYR A 1 89 ? 9.469 4.182 -22.889 1.00 92.94 89 TYR A CA 1
ATOM 744 C C . TYR A 1 89 ? 9.276 2.757 -23.403 1.00 92.94 89 TYR A C 1
ATOM 746 O O . TYR A 1 89 ? 10.035 1.866 -23.031 1.00 92.94 89 TYR A O 1
ATOM 754 N N . ASN A 1 90 ? 8.250 2.527 -24.229 1.00 93.38 90 ASN A N 1
ATOM 755 C CA . ASN A 1 90 ? 7.991 1.201 -24.786 1.00 93.38 90 ASN A CA 1
ATOM 756 C C . ASN A 1 90 ? 9.126 0.763 -25.721 1.00 93.38 90 ASN A C 1
ATOM 758 O O . ASN A 1 90 ? 9.556 -0.380 -25.617 1.00 93.38 90 ASN A O 1
ATOM 762 N N . GLU A 1 91 ? 9.654 1.664 -26.555 1.00 93.81 91 GLU A N 1
ATOM 763 C CA . GLU A 1 91 ? 10.813 1.391 -27.417 1.00 93.81 91 GLU A CA 1
ATOM 764 C C . GLU A 1 91 ? 12.055 1.020 -26.589 1.00 93.81 91 GLU A C 1
ATOM 766 O O . GLU A 1 91 ? 12.719 0.023 -26.881 1.00 93.81 91 GLU A O 1
ATOM 771 N N . ASP A 1 92 ? 12.332 1.755 -25.505 1.00 94.75 92 ASP A N 1
ATOM 772 C CA . ASP A 1 92 ? 13.412 1.417 -24.574 1.00 94.75 92 ASP A CA 1
ATOM 773 C C . ASP A 1 92 ? 13.169 0.037 -23.918 1.00 94.75 92 ASP A C 1
ATOM 775 O O . ASP A 1 92 ? 14.089 -0.780 -23.846 1.00 94.75 92 ASP A O 1
ATOM 779 N N . PHE A 1 93 ? 11.943 -0.276 -23.473 1.00 96.50 93 PHE A N 1
ATOM 780 C CA . PHE A 1 93 ? 11.615 -1.589 -22.895 1.00 96.50 93 PHE A CA 1
ATOM 781 C C . PHE A 1 93 ? 11.772 -2.740 -23.899 1.00 96.50 93 PHE A C 1
ATOM 783 O O . PHE A 1 93 ? 12.318 -3.781 -23.530 1.00 96.50 93 PHE A O 1
ATOM 790 N N . GLU A 1 94 ? 11.308 -2.576 -25.138 1.00 95.69 94 GLU A N 1
ATOM 791 C CA . GLU A 1 94 ? 11.441 -3.568 -26.214 1.00 95.69 94 GLU A CA 1
ATOM 792 C C . GLU A 1 94 ? 12.914 -3.817 -26.545 1.00 95.69 94 GLU A C 1
ATOM 794 O O . GLU A 1 94 ? 13.376 -4.959 -26.539 1.00 95.69 94 GLU A O 1
ATOM 799 N N . MET A 1 95 ? 13.692 -2.746 -26.712 1.00 94.19 95 MET A N 1
ATOM 800 C CA . MET A 1 95 ? 15.123 -2.847 -26.979 1.00 94.19 95 MET A CA 1
ATOM 801 C C . MET A 1 95 ? 15.868 -3.557 -25.841 1.00 94.19 95 MET A C 1
ATOM 803 O O . MET A 1 95 ? 16.726 -4.407 -26.100 1.00 94.19 95 MET A O 1
ATOM 807 N N . ILE A 1 96 ? 15.550 -3.254 -24.581 1.00 95.00 96 ILE A N 1
ATOM 808 C CA . ILE A 1 96 ? 16.145 -3.951 -23.434 1.00 95.00 96 ILE A CA 1
ATOM 809 C C . ILE A 1 96 ? 15.714 -5.418 -23.394 1.00 95.00 96 ILE A C 1
ATOM 811 O O . ILE A 1 96 ? 16.560 -6.279 -23.151 1.00 95.00 96 ILE A O 1
ATOM 815 N N . TYR A 1 97 ? 14.447 -5.731 -23.672 1.00 95.31 97 TYR A N 1
ATOM 816 C CA . TYR A 1 97 ? 13.956 -7.109 -23.702 1.00 95.31 97 TYR A CA 1
ATOM 817 C C . TYR A 1 97 ? 14.707 -7.958 -24.736 1.00 95.31 97 TYR A C 1
ATOM 819 O O . TYR A 1 97 ? 15.271 -9.007 -24.399 1.00 95.31 97 TYR A O 1
ATOM 827 N N . ASP A 1 98 ? 14.784 -7.468 -25.972 1.00 95.44 98 ASP A N 1
ATOM 828 C CA . ASP A 1 98 ? 15.436 -8.155 -27.086 1.00 95.44 98 ASP A CA 1
ATOM 829 C C . ASP A 1 98 ? 16.920 -8.393 -26.819 1.00 95.44 98 ASP A C 1
ATOM 831 O O . ASP A 1 98 ? 17.483 -9.423 -27.203 1.00 95.44 98 ASP A O 1
ATOM 835 N N . ASN A 1 99 ? 17.581 -7.460 -26.136 1.00 92.69 99 ASN A N 1
ATOM 836 C CA . ASN A 1 99 ? 19.012 -7.560 -25.880 1.00 92.69 99 ASN A CA 1
ATOM 837 C C . ASN A 1 99 ? 19.342 -8.292 -24.575 1.00 92.69 99 ASN A C 1
ATOM 839 O O . ASN A 1 99 ? 20.394 -8.926 -24.512 1.00 92.69 99 ASN A O 1
ATOM 843 N N . ALA A 1 100 ? 18.462 -8.301 -23.575 1.00 89.81 100 ALA A N 1
ATOM 844 C CA . ALA A 1 100 ? 18.656 -9.058 -22.338 1.00 89.81 100 ALA A CA 1
ATOM 845 C C . ALA A 1 100 ? 18.251 -10.530 -22.470 1.00 89.81 100 ALA A C 1
ATOM 847 O O . ALA A 1 100 ? 18.989 -11.420 -22.043 1.00 89.81 100 ALA A O 1
ATOM 848 N N . PHE A 1 101 ? 17.083 -10.804 -23.056 1.00 91.56 101 PHE A N 1
ATOM 849 C CA . PHE A 1 101 ? 16.445 -12.119 -22.951 1.00 91.56 101 PHE A CA 1
ATOM 850 C C . PHE A 1 101 ? 16.492 -12.926 -24.248 1.00 91.56 101 PHE A C 1
ATOM 852 O O . PHE A 1 101 ? 16.635 -14.148 -24.182 1.00 91.56 101 PHE A O 1
ATOM 859 N N . ILE A 1 102 ? 16.453 -12.269 -25.413 1.00 93.06 102 ILE A N 1
ATOM 860 C CA . ILE A 1 102 ? 16.584 -12.946 -26.714 1.00 93.06 102 ILE A CA 1
ATOM 861 C C . ILE A 1 102 ? 18.060 -13.053 -27.110 1.00 93.06 102 ILE A C 1
ATOM 863 O O . ILE A 1 102 ? 18.601 -14.151 -27.236 1.00 93.06 102 ILE A O 1
ATOM 867 N N . SER A 1 103 ? 18.732 -11.912 -27.260 1.00 91.81 103 SER A N 1
ATOM 868 C CA . SER A 1 103 ? 20.107 -11.837 -27.770 1.00 91.81 103 SER A CA 1
ATOM 869 C C . SER A 1 103 ? 21.172 -12.041 -26.690 1.00 91.81 103 SER A C 1
ATOM 871 O O . SER A 1 103 ? 22.328 -12.288 -27.025 1.00 91.81 103 SER A O 1
ATOM 873 N N . LYS A 1 104 ? 20.804 -11.918 -25.404 1.00 90.50 104 LYS A N 1
ATOM 874 C CA . LYS A 1 104 ? 21.695 -12.060 -24.232 1.00 90.50 104 LYS A CA 1
ATOM 875 C C . LYS A 1 104 ? 22.959 -11.182 -24.279 1.00 90.50 104 LYS A C 1
ATOM 877 O O . LYS A 1 104 ? 24.004 -11.565 -23.757 1.00 90.50 104 LYS A O 1
ATOM 882 N N . LYS A 1 105 ? 22.873 -10.007 -24.907 1.00 87.69 105 LYS A N 1
ATOM 883 C CA . LYS A 1 105 ? 23.954 -9.010 -24.982 1.00 87.69 105 LYS A CA 1
ATOM 884 C C . LYS A 1 105 ? 24.154 -8.257 -23.670 1.00 87.69 105 LYS A C 1
ATOM 886 O O . LYS A 1 105 ? 25.255 -7.786 -23.413 1.00 87.69 105 LYS A O 1
ATOM 891 N N . ILE A 1 106 ? 23.109 -8.158 -22.852 1.00 87.56 106 ILE A N 1
ATOM 892 C CA . ILE A 1 106 ? 23.201 -7.654 -21.483 1.00 87.56 106 ILE A CA 1
ATOM 893 C C . ILE A 1 106 ? 22.738 -8.714 -20.501 1.00 87.56 106 ILE A C 1
ATOM 895 O O . ILE A 1 106 ? 21.837 -9.505 -20.777 1.00 87.56 106 ILE A O 1
ATOM 899 N N . GLN A 1 107 ? 23.351 -8.707 -19.326 1.00 89.06 107 GLN A N 1
ATOM 900 C CA . GLN A 1 107 ? 22.869 -9.492 -18.208 1.00 89.06 107 GLN A CA 1
ATOM 901 C C . GLN A 1 107 ? 21.913 -8.613 -17.402 1.00 89.06 107 GLN A C 1
ATOM 903 O O . GLN A 1 107 ? 22.296 -7.564 -16.890 1.00 89.06 107 GLN A O 1
ATOM 908 N N . LEU A 1 108 ? 20.660 -9.042 -17.300 1.00 89.38 108 LEU A N 1
ATOM 909 C CA . LEU A 1 108 ? 19.636 -8.353 -16.529 1.00 89.38 108 LEU A CA 1
ATOM 910 C C . LEU A 1 108 ? 18.831 -9.372 -15.732 1.00 89.38 108 LEU A C 1
ATOM 912 O O . LEU A 1 108 ? 18.543 -10.468 -16.213 1.00 89.38 108 LEU A O 1
ATOM 916 N N . ASN A 1 109 ? 18.480 -9.014 -14.500 1.00 90.75 109 ASN A N 1
ATOM 917 C CA . ASN A 1 109 ? 17.572 -9.817 -13.699 1.00 90.75 109 ASN A CA 1
ATOM 918 C C . ASN A 1 109 ? 16.151 -9.686 -14.281 1.00 90.75 109 ASN A C 1
ATOM 920 O O . ASN A 1 109 ? 15.645 -8.562 -14.336 1.00 90.75 109 ASN A O 1
ATOM 924 N N . PRO A 1 110 ? 15.487 -10.791 -14.680 1.00 93.19 110 PRO A N 1
ATOM 925 C CA . PRO A 1 110 ? 14.104 -10.742 -15.141 1.00 93.19 110 PRO A CA 1
ATOM 926 C C . PRO A 1 110 ? 13.174 -10.039 -14.148 1.00 93.19 110 PRO A C 1
ATOM 928 O O . PRO A 1 110 ? 12.310 -9.278 -14.569 1.00 93.19 110 PRO A O 1
ATOM 931 N N . PHE A 1 111 ? 13.379 -10.238 -12.841 1.00 93.94 111 PHE A N 1
ATOM 932 C CA . PHE A 1 111 ? 12.568 -9.592 -11.809 1.00 93.94 111 PHE A CA 1
ATOM 933 C C . PHE A 1 111 ? 12.593 -8.066 -11.946 1.00 93.94 111 PHE A C 1
ATOM 935 O O . PHE A 1 111 ? 11.541 -7.440 -12.027 1.00 93.94 111 PHE A O 1
ATOM 942 N N . ASP A 1 112 ? 13.791 -7.485 -12.045 1.00 91.38 112 ASP A N 1
ATOM 943 C CA . ASP A 1 112 ? 13.991 -6.037 -12.132 1.00 91.38 112 ASP A CA 1
ATOM 944 C C . ASP A 1 112 ? 13.347 -5.464 -13.402 1.00 91.38 112 ASP A C 1
ATOM 946 O O . ASP A 1 112 ? 12.739 -4.396 -13.358 1.00 91.38 112 ASP A O 1
ATOM 950 N N . PHE A 1 113 ? 13.450 -6.190 -14.522 1.00 95.50 113 PHE A N 1
ATOM 951 C CA . PHE A 1 113 ? 12.841 -5.795 -15.792 1.00 95.50 113 PHE A CA 1
ATOM 952 C C . PHE A 1 113 ? 11.317 -5.712 -15.697 1.00 95.50 113 PHE A C 1
ATOM 954 O O . PHE A 1 113 ? 10.735 -4.651 -15.931 1.00 95.50 113 PHE A O 1
ATOM 961 N N . TYR A 1 114 ? 10.675 -6.824 -15.332 1.00 96.62 114 TYR A N 1
ATOM 962 C CA . TYR A 1 114 ? 9.216 -6.894 -15.290 1.00 96.62 114 TYR A CA 1
ATOM 963 C C . TYR A 1 114 ? 8.639 -6.024 -14.174 1.00 96.62 114 TYR A C 1
ATOM 965 O O . TYR A 1 114 ? 7.580 -5.434 -14.364 1.00 96.62 114 TYR A O 1
ATOM 973 N N . LEU A 1 115 ? 9.333 -5.880 -13.039 1.00 93.94 115 LEU A N 1
ATOM 974 C CA . LEU A 1 115 ? 8.888 -4.989 -11.970 1.00 93.94 115 LEU A CA 1
ATOM 975 C C . LEU A 1 115 ? 8.915 -3.527 -12.429 1.00 93.94 115 LEU A C 1
ATOM 977 O O . LEU A 1 115 ? 7.933 -2.817 -12.238 1.00 93.94 115 LEU A O 1
ATOM 981 N N . LEU A 1 116 ? 10.001 -3.071 -13.063 1.00 94.06 116 LEU A N 1
ATOM 982 C CA . LEU A 1 116 ? 10.091 -1.693 -13.552 1.00 94.06 116 LEU A CA 1
ATOM 983 C C . LEU A 1 116 ? 9.027 -1.400 -14.619 1.00 94.06 116 LEU A C 1
ATOM 985 O O . LEU A 1 116 ? 8.411 -0.334 -14.602 1.00 94.06 116 LEU A O 1
ATOM 989 N N . ARG A 1 117 ? 8.787 -2.354 -15.526 1.00 96.19 117 ARG A N 1
ATOM 990 C CA . ARG A 1 117 ? 7.770 -2.224 -16.574 1.00 96.19 117 ARG A CA 1
ATOM 991 C C . ARG A 1 117 ? 6.350 -2.215 -16.009 1.00 96.19 117 ARG A C 1
ATOM 993 O O . ARG A 1 117 ? 5.553 -1.356 -16.385 1.00 96.19 117 ARG A O 1
ATOM 1000 N N . MET A 1 118 ? 6.075 -3.071 -15.027 1.00 95.62 118 MET A N 1
ATOM 1001 C CA . MET A 1 118 ? 4.825 -3.063 -14.270 1.00 95.62 118 MET A CA 1
ATOM 1002 C C . MET A 1 118 ? 4.580 -1.708 -13.610 1.00 95.62 118 MET A C 1
ATOM 1004 O O . MET A 1 118 ? 3.493 -1.153 -13.754 1.00 95.62 118 MET A O 1
ATOM 1008 N N . LEU A 1 119 ? 5.591 -1.150 -12.935 1.00 91.69 119 LEU A N 1
ATOM 1009 C CA . LEU A 1 119 ? 5.493 0.155 -12.280 1.00 91.69 119 LEU A CA 1
ATOM 1010 C C . LEU A 1 119 ? 5.212 1.267 -13.293 1.00 91.69 119 LEU A C 1
ATOM 1012 O O . LEU A 1 119 ? 4.321 2.079 -13.067 1.00 91.69 119 LEU A O 1
ATOM 1016 N N . PHE A 1 120 ? 5.896 1.266 -14.440 1.00 93.00 120 PHE A N 1
ATOM 1017 C CA . PHE A 1 120 ? 5.609 2.195 -15.534 1.00 93.00 120 PHE A CA 1
ATOM 1018 C C . PHE A 1 120 ? 4.159 2.085 -16.029 1.00 93.00 120 PHE A C 1
ATOM 1020 O O . PHE A 1 120 ? 3.462 3.096 -16.155 1.00 93.00 120 PHE A O 1
ATOM 1027 N N . TYR A 1 121 ? 3.674 0.870 -16.283 1.00 93.75 121 TYR A N 1
ATOM 1028 C CA . TYR A 1 121 ? 2.302 0.654 -16.735 1.00 93.75 121 TYR A CA 1
ATOM 1029 C C . TYR A 1 121 ? 1.265 1.018 -15.667 1.00 93.75 121 TYR A C 1
ATOM 1031 O O . TYR A 1 121 ? 0.258 1.647 -15.992 1.00 93.75 121 TYR A O 1
ATOM 1039 N N . GLY A 1 122 ? 1.529 0.724 -14.394 1.00 90.56 122 GLY A N 1
ATOM 1040 C CA . GLY A 1 122 ? 0.691 1.135 -13.267 1.00 90.56 122 GLY A CA 1
ATOM 1041 C C . GLY A 1 122 ? 0.606 2.657 -13.141 1.00 90.56 122 GLY A C 1
ATOM 1042 O O . GLY A 1 122 ? -0.489 3.216 -13.104 1.00 90.56 122 GLY A O 1
ATOM 1043 N N . SER A 1 123 ? 1.755 3.333 -13.188 1.00 87.12 123 SER A N 1
ATOM 1044 C CA . SER A 1 123 ? 1.897 4.796 -13.165 1.00 87.12 123 SER A CA 1
ATOM 1045 C C . SER A 1 123 ? 1.355 5.514 -14.406 1.00 87.12 123 SER A C 1
ATOM 1047 O O . SER A 1 123 ? 1.276 6.737 -14.417 1.00 87.12 123 SER A O 1
ATOM 1049 N N . THR A 1 124 ? 1.005 4.788 -15.466 1.00 88.62 124 THR A N 1
ATOM 1050 C CA . THR A 1 124 ? 0.371 5.348 -16.675 1.00 88.62 124 THR A CA 1
ATOM 1051 C C . THR A 1 124 ? -1.053 4.838 -16.876 1.00 88.62 124 THR A C 1
ATOM 1053 O O . THR A 1 124 ? -1.639 5.042 -17.940 1.00 88.62 124 THR A O 1
ATOM 1056 N N . LEU A 1 125 ? -1.610 4.173 -15.854 1.00 88.69 125 LEU A N 1
ATOM 1057 C CA . LEU A 1 125 ? -2.938 3.554 -15.839 1.00 88.69 125 LEU A CA 1
ATOM 1058 C C . LEU A 1 125 ? -3.185 2.535 -16.965 1.00 88.69 125 LEU A C 1
ATOM 1060 O O . LEU A 1 125 ? -4.328 2.202 -17.277 1.00 88.69 125 LEU A O 1
ATOM 1064 N N . GLN A 1 126 ? -2.125 1.954 -17.525 1.00 92.44 126 GLN A N 1
ATOM 1065 C CA . GLN A 1 126 ? -2.196 0.780 -18.397 1.00 92.44 126 GLN A CA 1
ATOM 1066 C C . GLN A 1 126 ? -2.315 -0.494 -17.542 1.00 92.44 126 GLN A C 1
ATOM 1068 O O . GLN A 1 126 ? -1.457 -1.377 -17.569 1.00 92.44 126 GLN A O 1
ATOM 1073 N N . LEU A 1 127 ? -3.383 -0.568 -16.743 1.00 94.12 127 LEU A N 1
ATOM 1074 C CA . LEU A 1 127 ? -3.526 -1.531 -15.645 1.00 94.12 127 LEU A CA 1
ATOM 1075 C C . LEU A 1 127 ? -3.524 -2.997 -16.101 1.00 94.12 127 LEU A C 1
ATOM 1077 O O . LEU A 1 127 ? -3.074 -3.856 -15.350 1.00 94.12 127 LEU A O 1
ATOM 1081 N N . ASP A 1 128 ? -3.987 -3.289 -17.319 1.00 97.19 128 ASP A N 1
ATOM 1082 C CA . ASP A 1 128 ? -3.955 -4.649 -17.872 1.00 97.19 128 ASP A CA 1
ATOM 1083 C C . ASP A 1 128 ? -2.525 -5.113 -18.168 1.00 97.19 128 ASP A C 1
ATOM 1085 O O . ASP A 1 128 ? -2.152 -6.217 -17.785 1.00 97.19 128 ASP A O 1
ATOM 1089 N N . LYS A 1 129 ? -1.681 -4.241 -18.733 1.00 96.56 129 LYS A N 1
ATOM 1090 C CA . LYS A 1 129 ? -0.266 -4.557 -18.974 1.00 96.56 129 LYS A CA 1
ATOM 1091 C C . LYS A 1 129 ? 0.514 -4.695 -17.666 1.00 96.56 129 LYS A C 1
ATOM 1093 O O . LYS A 1 129 ? 1.311 -5.614 -17.510 1.00 96.56 129 LYS A O 1
ATOM 1098 N N . ALA A 1 130 ? 0.244 -3.817 -16.696 1.00 96.56 130 ALA A N 1
ATOM 1099 C CA . ALA A 1 130 ? 0.821 -3.938 -15.357 1.00 96.56 130 ALA A CA 1
ATOM 1100 C C . ALA A 1 130 ? 0.432 -5.277 -14.701 1.00 96.56 130 ALA A C 1
ATOM 1102 O O . ALA A 1 130 ? 1.262 -5.946 -14.087 1.00 96.56 130 ALA A O 1
ATOM 1103 N N . TYR A 1 131 ? -0.826 -5.696 -14.867 1.00 97.88 131 TYR A N 1
ATOM 1104 C CA . TYR A 1 131 ? -1.321 -6.972 -14.360 1.00 97.88 131 TYR A CA 1
ATOM 1105 C C . TYR A 1 131 ? -0.640 -8.172 -15.032 1.00 97.88 131 TYR A C 1
ATOM 1107 O O . TYR A 1 131 ? -0.253 -9.117 -14.344 1.00 97.88 131 TYR A O 1
ATOM 1115 N N . GLU A 1 132 ? -0.465 -8.137 -16.354 1.00 98.25 132 GLU A N 1
ATOM 1116 C CA . GLU A 1 132 ? 0.257 -9.171 -17.106 1.00 98.25 132 GLU A CA 1
ATOM 1117 C C . GLU A 1 132 ? 1.695 -9.342 -16.599 1.00 98.25 132 GLU A C 1
ATOM 1119 O O . GLU A 1 132 ? 2.126 -10.473 -16.355 1.00 98.25 132 GLU A O 1
ATOM 1124 N N . ASP A 1 133 ? 2.399 -8.236 -16.345 1.00 98.19 133 ASP A N 1
ATOM 1125 C CA . ASP A 1 133 ? 3.753 -8.261 -15.786 1.00 98.19 133 ASP A CA 1
ATOM 1126 C C . ASP A 1 133 ? 3.785 -8.858 -14.370 1.00 98.19 133 ASP A C 1
ATOM 1128 O O . ASP A 1 133 ? 4.626 -9.715 -14.086 1.00 98.19 133 ASP A O 1
ATOM 1132 N N . LEU A 1 134 ? 2.841 -8.499 -13.489 1.00 97.06 134 LEU A N 1
ATOM 1133 C CA . LEU A 1 134 ? 2.745 -9.118 -12.157 1.00 97.06 134 LEU A CA 1
ATOM 1134 C C . LEU A 1 134 ? 2.472 -10.621 -12.228 1.00 97.06 134 LEU A C 1
ATOM 1136 O O . LEU A 1 134 ? 3.061 -11.395 -11.470 1.00 97.06 134 LEU A O 1
ATOM 1140 N N . ILE A 1 135 ? 1.585 -11.054 -13.127 1.00 98.12 135 ILE A N 1
ATOM 1141 C CA . ILE A 1 135 ? 1.295 -12.478 -13.330 1.00 98.12 135 ILE A CA 1
ATOM 1142 C C . ILE A 1 135 ? 2.538 -13.207 -13.829 1.00 98.12 135 ILE A C 1
ATOM 1144 O O . ILE A 1 135 ? 2.817 -14.315 -13.360 1.00 98.12 135 ILE A O 1
ATOM 1148 N N . TYR A 1 136 ? 3.294 -12.597 -14.744 1.00 97.56 136 TYR A N 1
ATOM 1149 C CA . TYR A 1 136 ? 4.546 -13.168 -15.216 1.00 97.56 136 TYR A CA 1
ATOM 1150 C C . TYR A 1 136 ? 5.541 -13.340 -14.065 1.00 97.56 136 TYR A C 1
ATOM 1152 O O . TYR A 1 136 ? 6.071 -14.442 -13.899 1.00 97.56 136 TYR A O 1
ATOM 1160 N N . ILE A 1 137 ? 5.749 -12.298 -13.250 1.00 96.88 137 ILE A N 1
ATOM 1161 C CA . ILE A 1 137 ? 6.632 -12.347 -12.077 1.00 96.88 137 ILE A CA 1
ATOM 1162 C C . ILE A 1 137 ? 6.197 -13.483 -11.147 1.00 96.88 137 ILE A C 1
ATOM 1164 O O . ILE A 1 137 ? 6.983 -14.390 -10.884 1.00 96.88 137 ILE A O 1
ATOM 1168 N N . LYS A 1 138 ? 4.929 -13.486 -10.719 1.00 96.25 138 LYS A N 1
ATOM 1169 C CA . LYS A 1 138 ? 4.393 -14.455 -9.752 1.00 96.25 138 LYS A CA 1
ATOM 1170 C C . LYS A 1 138 ? 4.505 -15.909 -10.222 1.00 96.25 138 LYS A C 1
ATOM 1172 O O . LYS A 1 138 ? 4.677 -16.801 -9.400 1.00 96.25 138 LYS A O 1
ATOM 1177 N N . ARG A 1 139 ? 4.371 -16.171 -11.527 1.00 96.69 139 ARG A N 1
ATOM 1178 C CA . ARG A 1 139 ? 4.380 -17.539 -12.078 1.00 96.69 139 ARG A CA 1
ATOM 1179 C C . ARG A 1 139 ? 5.767 -18.052 -12.445 1.00 96.69 139 ARG A C 1
ATOM 1181 O O . ARG A 1 139 ? 5.979 -19.258 -12.391 1.00 96.69 139 ARG A O 1
ATOM 1188 N N . ASN A 1 140 ? 6.673 -17.170 -12.865 1.00 96.38 140 ASN A N 1
ATOM 1189 C CA . ASN A 1 140 ? 7.905 -17.584 -13.544 1.00 96.38 140 ASN A CA 1
ATOM 1190 C C . ASN A 1 140 ? 9.184 -17.174 -12.814 1.00 96.38 140 ASN A C 1
ATOM 1192 O O . ASN A 1 140 ? 10.256 -17.664 -13.165 1.00 96.38 140 ASN A O 1
ATOM 1196 N N . ILE A 1 141 ? 9.103 -16.267 -11.840 1.00 95.25 141 ILE A N 1
ATOM 1197 C CA . ILE A 1 141 ? 10.281 -15.694 -11.194 1.00 95.25 141 ILE A CA 1
ATOM 1198 C C . ILE A 1 141 ? 10.275 -16.076 -9.711 1.00 95.25 141 ILE A C 1
ATOM 1200 O O . ILE A 1 141 ? 9.399 -15.628 -8.973 1.00 95.25 141 ILE A O 1
ATOM 1204 N N . PRO A 1 142 ? 11.252 -16.874 -9.245 1.00 93.44 142 PRO A N 1
ATOM 1205 C CA . PRO A 1 142 ? 11.423 -17.134 -7.823 1.00 93.44 142 PRO A CA 1
ATOM 1206 C C . PRO A 1 142 ? 11.759 -15.834 -7.089 1.00 93.44 142 PRO A C 1
ATOM 1208 O O . PRO A 1 142 ? 12.728 -15.153 -7.428 1.00 93.44 142 PRO A O 1
ATOM 1211 N N . VAL A 1 143 ? 10.975 -15.506 -6.068 1.00 90.69 143 VAL A N 1
ATOM 1212 C CA . VAL A 1 143 ? 11.146 -14.305 -5.246 1.00 90.69 143 VAL A CA 1
ATOM 1213 C C . VAL A 1 143 ? 11.227 -14.683 -3.770 1.00 90.69 143 VAL A C 1
ATOM 1215 O O . VAL A 1 143 ? 10.852 -15.784 -3.374 1.00 90.69 143 VAL A O 1
ATOM 1218 N N . SER A 1 144 ? 11.771 -13.793 -2.939 1.00 89.31 144 SER A N 1
ATOM 1219 C CA . SER A 1 144 ? 11.741 -13.999 -1.490 1.00 89.31 144 SER A CA 1
ATOM 1220 C C . SER A 1 144 ? 10.322 -13.814 -0.951 1.00 89.31 144 SER A C 1
ATOM 1222 O O . SER A 1 144 ? 9.512 -13.112 -1.550 1.00 89.31 144 SER A O 1
ATOM 1224 N N . LYS A 1 145 ? 10.052 -14.359 0.238 1.00 85.81 145 LYS A N 1
ATOM 1225 C CA . LYS A 1 145 ? 8.761 -14.200 0.923 1.00 85.81 145 LYS A CA 1
ATOM 1226 C C . LYS A 1 145 ? 8.345 -12.735 1.115 1.00 85.81 145 LYS A C 1
ATOM 1228 O O . LYS A 1 145 ? 7.170 -12.411 1.012 1.00 85.81 145 LYS A O 1
ATOM 1233 N N . ASP A 1 146 ? 9.301 -11.841 1.372 1.00 82.62 146 ASP A N 1
ATOM 1234 C CA . ASP A 1 146 ? 9.002 -10.409 1.499 1.00 82.62 146 ASP A CA 1
ATOM 1235 C C . ASP A 1 146 ? 8.514 -9.815 0.171 1.00 82.62 146 ASP A C 1
ATOM 1237 O O . ASP A 1 146 ? 7.567 -9.031 0.148 1.00 82.62 146 ASP A O 1
ATOM 1241 N N . TRP A 1 147 ? 9.111 -10.241 -0.944 1.00 88.25 147 TRP A N 1
ATOM 1242 C CA . TRP A 1 147 ? 8.671 -9.837 -2.275 1.00 88.25 147 TRP A CA 1
ATOM 1243 C C . TRP A 1 147 ? 7.349 -10.485 -2.687 1.00 88.25 147 TRP A C 1
ATOM 1245 O O . TRP A 1 147 ? 6.591 -9.844 -3.406 1.00 88.25 147 TRP A O 1
ATOM 1255 N N . GLU A 1 148 ? 7.031 -11.699 -2.226 1.00 90.75 148 GLU A N 1
ATOM 1256 C CA . GLU A 1 148 ? 5.706 -12.301 -2.447 1.00 90.75 148 GLU A CA 1
ATOM 1257 C C . GLU A 1 148 ? 4.601 -11.402 -1.885 1.00 90.75 148 GLU A C 1
ATOM 1259 O O . GLU A 1 148 ? 3.659 -11.069 -2.603 1.00 90.75 148 GLU A O 1
ATOM 1264 N N . THR A 1 149 ? 4.744 -10.935 -0.639 1.00 89.12 149 THR A N 1
ATOM 1265 C CA . THR A 1 149 ? 3.769 -10.017 -0.037 1.00 89.12 149 THR A CA 1
ATOM 1266 C C . THR A 1 149 ? 3.676 -8.694 -0.797 1.00 89.12 149 THR A C 1
ATOM 1268 O O . THR A 1 149 ? 2.578 -8.174 -0.995 1.00 89.12 149 THR A O 1
ATOM 1271 N N . GLU A 1 150 ? 4.805 -8.147 -1.251 1.00 88.44 150 GLU A N 1
ATOM 1272 C CA . GLU A 1 150 ? 4.814 -6.897 -2.016 1.00 88.44 150 GLU A CA 1
ATOM 1273 C C . GLU A 1 150 ? 4.149 -7.061 -3.396 1.00 88.44 150 GLU A C 1
ATOM 1275 O O . GLU A 1 150 ? 3.391 -6.198 -3.834 1.00 88.44 150 GLU A O 1
ATOM 1280 N N . ILE A 1 151 ? 4.343 -8.205 -4.060 1.00 93.50 151 ILE A N 1
ATOM 1281 C CA . ILE A 1 151 ? 3.651 -8.553 -5.311 1.00 93.50 151 ILE A CA 1
ATOM 1282 C C . ILE A 1 151 ? 2.137 -8.642 -5.091 1.00 93.50 151 ILE A C 1
ATOM 1284 O O . ILE A 1 151 ? 1.375 -8.085 -5.883 1.00 93.50 151 ILE A O 1
ATOM 1288 N N . GLU A 1 152 ? 1.682 -9.294 -4.015 1.00 95.00 152 GLU A N 1
ATOM 1289 C CA . GLU A 1 152 ? 0.258 -9.298 -3.651 1.00 95.00 152 GLU A CA 1
ATOM 1290 C C . GLU A 1 152 ? -0.257 -7.876 -3.407 1.00 95.00 152 GLU A C 1
ATOM 1292 O O . GLU A 1 152 ? -1.361 -7.522 -3.824 1.00 95.00 152 GLU A O 1
ATOM 1297 N N . PHE A 1 153 ? 0.549 -7.014 -2.788 1.00 92.56 153 PHE A N 1
ATOM 1298 C CA . PHE A 1 153 ? 0.161 -5.628 -2.561 1.00 92.56 153 PHE A CA 1
ATOM 1299 C C . PHE A 1 153 ? 0.028 -4.831 -3.871 1.00 92.56 153 PHE A C 1
ATOM 1301 O O . PHE A 1 153 ? -0.894 -4.021 -4.009 1.00 92.56 153 PHE A O 1
ATOM 1308 N N . TYR A 1 154 ? 0.852 -5.110 -4.884 1.00 94.06 154 TYR A N 1
ATOM 1309 C CA . TYR A 1 154 ? 0.648 -4.559 -6.227 1.00 94.06 154 TYR A CA 1
ATOM 1310 C C . TYR A 1 154 ? -0.620 -5.093 -6.907 1.00 94.06 154 TYR A C 1
ATOM 1312 O O . TYR A 1 154 ? -1.326 -4.314 -7.551 1.00 94.06 154 TYR A O 1
ATOM 1320 N N . PHE A 1 155 ? -0.979 -6.370 -6.720 1.00 96.81 155 PHE A N 1
ATOM 1321 C CA . PHE A 1 155 ? -2.278 -6.877 -7.183 1.00 96.81 155 PHE A CA 1
ATOM 1322 C C . PHE A 1 155 ? -3.440 -6.123 -6.530 1.00 96.81 155 PHE A C 1
ATOM 1324 O O . PHE A 1 155 ? -4.354 -5.692 -7.233 1.00 96.81 155 PHE A O 1
ATOM 1331 N N . PHE A 1 156 ? -3.379 -5.896 -5.215 1.00 96.06 156 PHE A N 1
ATOM 1332 C CA . PHE A 1 156 ? -4.361 -5.082 -4.495 1.00 96.06 156 PHE A CA 1
ATOM 1333 C C . PHE A 1 156 ? -4.510 -3.685 -5.115 1.00 96.06 156 PHE A C 1
ATOM 1335 O O . PHE A 1 156 ? -5.632 -3.270 -5.415 1.00 96.06 156 PHE A O 1
ATOM 1342 N N . LYS A 1 157 ? -3.392 -2.988 -5.361 1.00 93.12 157 LYS A N 1
ATOM 1343 C CA . LYS A 1 157 ? -3.381 -1.650 -5.975 1.00 93.12 157 LYS A CA 1
ATOM 1344 C C . LYS A 1 157 ? -4.044 -1.651 -7.352 1.00 93.12 157 LYS A C 1
ATOM 1346 O O . LYS A 1 157 ? -4.899 -0.810 -7.624 1.00 93.12 157 LYS A O 1
ATOM 1351 N N . ILE A 1 158 ? -3.706 -2.624 -8.200 1.00 95.25 158 ILE A N 1
ATOM 1352 C CA . ILE A 1 158 ? -4.320 -2.768 -9.526 1.00 95.25 158 ILE A CA 1
ATOM 1353 C C . ILE A 1 158 ? -5.826 -3.026 -9.408 1.00 95.25 158 ILE A C 1
ATOM 1355 O O . ILE A 1 158 ? -6.602 -2.366 -10.097 1.00 95.25 158 ILE A O 1
ATOM 1359 N N . TYR A 1 159 ? -6.270 -3.937 -8.537 1.00 97.19 159 TYR A N 1
ATOM 1360 C CA . TYR A 1 159 ? -7.701 -4.205 -8.356 1.00 97.19 159 TYR A CA 1
ATOM 1361 C C . TYR A 1 159 ? -8.461 -2.978 -7.844 1.00 97.19 159 TYR A C 1
ATOM 1363 O O . TYR A 1 159 ? -9.533 -2.669 -8.367 1.00 97.19 159 TYR A O 1
ATOM 1371 N N . ALA A 1 160 ? -7.886 -2.231 -6.898 1.00 94.31 160 ALA A N 1
ATOM 1372 C CA . ALA A 1 160 ? -8.461 -0.984 -6.405 1.00 94.31 160 ALA A CA 1
ATOM 1373 C C . ALA A 1 160 ? -8.610 0.060 -7.528 1.00 94.31 160 ALA A C 1
ATOM 1375 O O . ALA A 1 160 ? -9.704 0.597 -7.717 1.00 94.31 160 ALA A O 1
ATOM 1376 N N . LEU A 1 161 ? -7.565 0.278 -8.336 1.00 92.00 161 LEU A N 1
ATOM 1377 C CA . LEU A 1 161 ? -7.597 1.202 -9.480 1.00 92.00 161 LEU A CA 1
ATOM 1378 C C . LEU A 1 161 ? -8.581 0.756 -10.576 1.00 92.00 161 LEU A C 1
ATOM 1380 O O . LEU A 1 161 ? -9.257 1.590 -11.178 1.00 92.00 161 LEU A O 1
ATOM 1384 N N . LYS A 1 162 ? -8.735 -0.558 -10.793 1.00 94.38 162 LYS A N 1
ATOM 1385 C CA . LYS A 1 162 ? -9.754 -1.144 -11.689 1.00 94.38 162 LYS A CA 1
ATOM 1386 C C . LYS A 1 162 ? -11.170 -1.125 -11.101 1.00 94.38 162 LYS A C 1
ATOM 1388 O O . LYS A 1 162 ? -12.104 -1.577 -11.759 1.00 94.38 162 LYS A O 1
ATOM 1393 N N . LYS A 1 163 ? -11.341 -0.598 -9.887 1.00 94.56 163 LYS A N 1
ATOM 1394 C CA . LYS A 1 163 ? -12.600 -0.566 -9.131 1.00 94.56 163 LYS A CA 1
ATOM 1395 C C . LYS A 1 163 ? -13.185 -1.954 -8.815 1.00 94.56 163 LYS A C 1
ATOM 1397 O O . LYS A 1 163 ? -14.384 -2.078 -8.570 1.00 94.56 163 LYS A O 1
ATOM 1402 N N . ASP A 1 164 ? -12.346 -2.988 -8.779 1.00 97.19 164 ASP A N 1
ATOM 1403 C CA . ASP A 1 164 ? -12.714 -4.363 -8.421 1.00 97.19 164 ASP A CA 1
ATOM 1404 C C . ASP A 1 164 ? -12.605 -4.545 -6.897 1.00 97.19 164 ASP A C 1
ATOM 1406 O O . ASP A 1 164 ? -11.600 -5.020 -6.362 1.00 97.19 164 ASP A O 1
ATOM 1410 N N . TYR A 1 165 ? -13.637 -4.079 -6.185 1.00 96.88 165 TYR A N 1
ATOM 1411 C CA . TYR A 1 165 ? -13.672 -4.063 -4.719 1.00 96.88 165 TYR A CA 1
ATOM 1412 C C . TYR A 1 165 ? -13.480 -5.448 -4.097 1.00 96.88 165 TYR A C 1
ATOM 1414 O O . TYR A 1 165 ? -12.760 -5.568 -3.106 1.00 96.88 165 TYR A O 1
ATOM 1422 N N . ASP A 1 166 ? -14.128 -6.478 -4.644 1.00 98.25 166 ASP A N 1
ATOM 1423 C CA . ASP A 1 166 ? -14.130 -7.804 -4.029 1.00 98.25 166 ASP A CA 1
ATOM 1424 C C . ASP A 1 166 ? -12.741 -8.443 -4.113 1.00 98.25 166 ASP A C 1
ATOM 1426 O O . ASP A 1 166 ? -12.239 -8.921 -3.093 1.00 98.25 166 ASP A O 1
ATOM 1430 N N . LYS A 1 167 ? -12.062 -8.350 -5.267 1.00 98.12 167 LYS A N 1
ATOM 1431 C CA . LYS A 1 167 ? -10.679 -8.836 -5.385 1.00 98.12 167 LYS A CA 1
ATOM 1432 C C . LYS A 1 167 ? -9.697 -8.000 -4.578 1.00 98.12 167 LYS A C 1
ATOM 1434 O O . LYS A 1 167 ? -8.832 -8.564 -3.917 1.00 98.12 167 LYS A O 1
ATOM 1439 N N . ALA A 1 168 ? -9.838 -6.673 -4.572 1.00 97.69 168 ALA A N 1
ATOM 1440 C CA . ALA A 1 168 ? -8.999 -5.821 -3.731 1.00 97.69 168 ALA A CA 1
ATOM 1441 C C . ALA A 1 168 ? -9.144 -6.204 -2.246 1.00 97.69 168 ALA A C 1
ATOM 1443 O O . ALA A 1 168 ? -8.148 -6.350 -1.536 1.00 97.69 168 ALA A O 1
ATOM 1444 N N . LEU A 1 169 ? -10.377 -6.431 -1.781 1.00 97.62 169 LEU A N 1
ATOM 1445 C CA . LEU A 1 169 ? -10.649 -6.854 -0.411 1.00 97.62 169 LEU A CA 1
ATOM 1446 C C . LEU A 1 169 ? -10.068 -8.244 -0.107 1.00 97.62 169 LEU A C 1
ATOM 1448 O O . LEU A 1 169 ? -9.493 -8.438 0.964 1.00 97.62 169 LEU A O 1
ATOM 1452 N N . GLU A 1 170 ? -10.220 -9.205 -1.016 1.00 97.81 170 GLU A N 1
ATOM 1453 C CA . GLU A 1 170 ? -9.652 -10.549 -0.875 1.00 97.81 170 GLU A CA 1
ATOM 1454 C C . GLU A 1 170 ? -8.126 -10.493 -0.737 1.00 97.81 170 GLU A C 1
ATOM 1456 O O . GLU A 1 170 ? -7.569 -11.025 0.227 1.00 97.81 170 GLU A O 1
ATOM 1461 N N . THR A 1 171 ? -7.456 -9.774 -1.639 1.00 97.06 171 THR A N 1
ATOM 1462 C CA . THR A 1 171 ? -5.997 -9.648 -1.639 1.00 97.06 171 THR A CA 1
ATOM 1463 C C . THR A 1 171 ? -5.486 -8.986 -0.361 1.00 97.06 171 THR A C 1
ATOM 1465 O O . THR A 1 171 ? -4.600 -9.533 0.297 1.00 97.06 171 THR A O 1
ATOM 1468 N N . ILE A 1 172 ? -6.070 -7.857 0.060 1.00 95.75 172 ILE A N 1
ATOM 1469 C CA . ILE A 1 172 ? -5.609 -7.171 1.278 1.00 95.75 172 ILE A CA 1
ATOM 1470 C C . ILE A 1 172 ? -5.881 -7.994 2.546 1.00 95.75 172 ILE A C 1
ATOM 1472 O O . ILE A 1 172 ? -5.093 -7.943 3.488 1.00 95.75 172 ILE A O 1
ATOM 1476 N N . ASN A 1 173 ? -6.945 -8.805 2.577 1.00 95.44 173 ASN A N 1
ATOM 1477 C CA . ASN A 1 173 ? -7.185 -9.743 3.678 1.00 95.44 173 ASN A CA 1
ATOM 1478 C C . ASN A 1 173 ? -6.112 -10.835 3.741 1.00 95.44 173 ASN A C 1
ATOM 1480 O O . ASN A 1 173 ? -5.625 -11.137 4.829 1.00 95.44 173 ASN A O 1
ATOM 1484 N N . SER A 1 174 ? -5.727 -11.399 2.593 1.00 94.31 174 SER A N 1
ATOM 1485 C CA . SER A 1 174 ? -4.671 -12.416 2.514 1.00 94.31 174 SER A CA 1
ATOM 1486 C C . SER A 1 174 ? -3.320 -11.876 2.999 1.00 94.31 174 SER A C 1
ATOM 1488 O O . SER A 1 174 ? -2.606 -12.547 3.750 1.00 94.31 174 SER A O 1
ATOM 1490 N N . ILE A 1 175 ? -2.988 -10.636 2.623 1.00 92.50 175 ILE A N 1
ATOM 1491 C CA . ILE A 1 175 ? -1.773 -9.959 3.092 1.00 92.50 175 ILE A CA 1
ATOM 1492 C C . ILE A 1 175 ? -1.814 -9.784 4.614 1.00 92.50 175 ILE A C 1
ATOM 1494 O O . ILE A 1 175 ? -0.878 -10.181 5.305 1.00 92.50 175 ILE A O 1
ATOM 1498 N N . LEU A 1 176 ? -2.916 -9.254 5.152 1.00 90.75 176 LEU A N 1
ATOM 1499 C CA . LEU A 1 176 ? -3.054 -9.015 6.591 1.00 90.75 176 LEU A CA 1
ATOM 1500 C C . LEU A 1 176 ? -3.010 -10.302 7.425 1.00 90.75 176 LEU A C 1
ATOM 1502 O O . LEU A 1 176 ? -2.484 -10.271 8.533 1.00 90.75 176 LEU A O 1
ATOM 1506 N N . GLU A 1 177 ? -3.508 -11.434 6.921 1.00 89.19 177 GLU A N 1
ATOM 1507 C CA . GLU A 1 177 ? -3.376 -12.713 7.635 1.00 89.19 177 GLU A CA 1
ATOM 1508 C C . GLU A 1 177 ? -1.926 -13.221 7.616 1.00 89.19 177 GLU A C 1
ATOM 1510 O O . GLU A 1 177 ? -1.430 -13.719 8.627 1.00 89.19 177 GLU A O 1
ATOM 1515 N N . THR A 1 178 ? -1.207 -13.021 6.507 1.00 86.94 178 THR A N 1
ATOM 1516 C CA . THR A 1 178 ? 0.226 -13.355 6.402 1.00 86.94 178 THR A CA 1
ATOM 1517 C C . THR A 1 178 ? 1.080 -12.495 7.339 1.00 86.94 178 THR A C 1
ATOM 1519 O O . THR A 1 178 ? 2.084 -12.960 7.885 1.00 86.94 178 THR A O 1
ATOM 1522 N N . GLU A 1 179 ? 0.673 -11.244 7.556 1.00 83.88 179 GLU A N 1
ATOM 1523 C CA . GLU A 1 179 ? 1.394 -10.244 8.347 1.00 83.88 179 GLU A CA 1
ATOM 1524 C C . GLU A 1 179 ? 0.786 -9.989 9.731 1.00 83.88 179 GLU A C 1
ATOM 1526 O O . GLU A 1 179 ? 1.147 -9.024 10.392 1.00 83.88 179 GLU A O 1
ATOM 1531 N N . LYS A 1 180 ? -0.090 -10.871 10.218 1.00 74.69 180 LYS A N 1
ATOM 1532 C CA . LYS A 1 180 ? -0.898 -10.679 11.438 1.00 74.69 180 LYS A CA 1
ATOM 1533 C C . LYS A 1 180 ? -0.120 -10.354 12.719 1.00 74.69 180 LYS A C 1
ATOM 1535 O O . LYS A 1 180 ? -0.683 -9.789 13.650 1.00 74.69 180 LYS A O 1
ATOM 1540 N N . ASN A 1 181 ? 1.160 -10.722 12.769 1.00 69.25 181 ASN A N 1
ATOM 1541 C CA . ASN A 1 181 ? 2.059 -10.445 13.894 1.00 69.25 181 ASN A CA 1
ATOM 1542 C C . ASN A 1 181 ? 3.178 -9.454 13.535 1.00 69.25 181 ASN A C 1
ATOM 1544 O O . ASN A 1 181 ? 4.067 -9.226 14.351 1.00 69.25 181 ASN A O 1
ATOM 1548 N N . LYS A 1 182 ? 3.187 -8.915 12.311 1.00 70.62 182 LYS A N 1
ATOM 1549 C CA . LYS A 1 182 ? 4.137 -7.879 11.917 1.00 70.62 182 LYS A CA 1
ATOM 1550 C C . LYS A 1 182 ? 3.607 -6.527 12.357 1.00 70.62 182 LYS A C 1
ATOM 1552 O O . LYS A 1 182 ? 2.432 -6.204 12.195 1.00 70.62 182 LYS A O 1
ATOM 1557 N N . PHE A 1 183 ? 4.517 -5.740 12.899 1.00 64.56 183 PHE A N 1
ATOM 1558 C CA . PHE A 1 183 ? 4.242 -4.398 13.351 1.00 64.56 183 PHE A CA 1
ATOM 1559 C C . PHE A 1 183 ? 4.648 -3.387 12.275 1.00 64.56 183 PHE A C 1
ATOM 1561 O O . PHE A 1 183 ? 5.754 -3.459 11.741 1.00 64.56 183 PHE A O 1
ATOM 1568 N N . TYR A 1 184 ? 3.751 -2.447 11.979 1.00 67.19 184 TYR A N 1
ATOM 1569 C CA . TYR A 1 184 ? 4.006 -1.311 11.099 1.00 67.19 184 TYR A CA 1
ATOM 1570 C C . TYR A 1 184 ? 3.544 -0.037 11.796 1.00 67.19 184 TYR A C 1
ATOM 1572 O O . TYR A 1 184 ? 2.466 -0.015 12.398 1.00 67.19 184 TYR A O 1
ATOM 1580 N N . ALA A 1 185 ? 4.335 1.030 11.684 1.00 66.75 185 ALA A N 1
ATOM 1581 C CA . ALA A 1 185 ? 3.928 2.341 12.163 1.00 66.75 185 ALA A CA 1
ATOM 1582 C C . ALA A 1 185 ? 2.620 2.763 11.474 1.00 66.75 185 ALA A C 1
ATOM 1584 O O . ALA A 1 185 ? 2.438 2.583 10.266 1.00 66.75 185 ALA A O 1
ATOM 1585 N N . TYR A 1 186 ? 1.694 3.346 12.235 1.00 63.69 186 TYR A N 1
ATOM 1586 C CA . TYR A 1 186 ? 0.387 3.746 11.708 1.00 63.69 186 TYR A CA 1
ATOM 1587 C C . TYR A 1 186 ? 0.493 4.745 10.532 1.00 63.69 186 TYR A C 1
ATOM 1589 O O . TYR A 1 186 ? -0.257 4.663 9.560 1.00 63.69 186 TYR A O 1
ATOM 1597 N N . ASN A 1 187 ? 1.482 5.645 10.577 1.00 64.75 187 ASN A N 1
ATOM 1598 C CA . ASN A 1 187 ? 1.703 6.669 9.551 1.00 64.75 187 ASN A CA 1
ATOM 1599 C C . ASN A 1 187 ? 2.460 6.175 8.304 1.00 64.75 187 ASN A C 1
ATOM 1601 O O . ASN A 1 187 ? 2.700 6.973 7.399 1.00 64.75 187 ASN A O 1
ATOM 1605 N N . ASP A 1 188 ? 2.831 4.894 8.231 1.00 70.56 188 ASP A N 1
ATOM 1606 C CA . ASP A 1 188 ? 3.497 4.334 7.054 1.00 70.56 188 ASP A CA 1
ATOM 1607 C C . ASP A 1 188 ? 2.512 4.277 5.861 1.00 70.56 188 ASP A C 1
ATOM 1609 O O . ASP A 1 188 ? 1.444 3.668 5.977 1.00 70.56 188 ASP A O 1
ATOM 1613 N N . PRO A 1 189 ? 2.815 4.888 4.698 1.00 64.50 189 PRO A N 1
ATOM 1614 C CA . PRO A 1 189 ? 1.972 4.775 3.502 1.00 64.50 189 PRO A CA 1
ATOM 1615 C C . PRO A 1 189 ? 1.821 3.327 3.003 1.00 64.50 189 PRO A C 1
ATOM 1617 O O . PRO A 1 189 ? 0.817 2.992 2.369 1.00 64.50 189 PRO A O 1
ATOM 1620 N N . ASN A 1 190 ? 2.764 2.445 3.339 1.00 70.62 190 ASN A N 1
ATOM 1621 C CA . ASN A 1 190 ? 2.705 1.013 3.056 1.00 70.62 190 ASN A CA 1
ATOM 1622 C C . ASN A 1 190 ? 1.997 0.218 4.160 1.00 70.62 190 ASN A C 1
ATOM 1624 O O . ASN A 1 190 ? 2.047 -1.016 4.151 1.00 70.62 190 ASN A O 1
ATOM 1628 N N . ASN A 1 191 ? 1.336 0.888 5.109 1.00 83.00 191 ASN A N 1
ATOM 1629 C CA . ASN A 1 191 ? 0.544 0.234 6.137 1.00 83.00 191 ASN A CA 1
ATOM 1630 C C . ASN A 1 191 ? -0.733 -0.369 5.525 1.00 83.00 191 ASN A C 1
ATOM 1632 O O . ASN A 1 191 ? -1.695 0.327 5.190 1.00 83.00 191 ASN A O 1
ATOM 1636 N N . LYS A 1 192 ? -0.760 -1.700 5.414 1.00 88.25 192 LYS A N 1
ATOM 1637 C CA . LYS A 1 192 ? -1.847 -2.455 4.772 1.00 88.25 192 LYS A CA 1
ATOM 1638 C C . LYS A 1 192 ? -3.175 -2.355 5.519 1.00 88.25 192 LYS A C 1
ATOM 1640 O O . LYS A 1 192 ? -4.234 -2.473 4.901 1.00 88.25 192 LYS A O 1
ATOM 1645 N N . TYR A 1 193 ? -3.145 -2.081 6.822 1.00 89.12 193 TYR A N 1
ATOM 1646 C CA . TYR A 1 193 ? -4.357 -1.796 7.581 1.00 89.12 193 TYR A CA 1
ATOM 1647 C C . TYR A 1 193 ? -5.007 -0.494 7.104 1.00 89.12 193 TYR A C 1
ATOM 1649 O O . TYR A 1 193 ? -6.194 -0.484 6.770 1.00 89.12 193 TYR A O 1
ATOM 1657 N N . ARG A 1 194 ? -4.216 0.581 6.993 1.00 88.06 194 ARG A N 1
ATOM 1658 C CA . ARG A 1 194 ? -4.689 1.878 6.496 1.00 88.06 194 ARG A CA 1
ATOM 1659 C C . ARG A 1 194 ? -5.225 1.762 5.072 1.00 88.06 194 ARG A C 1
ATOM 1661 O O . ARG A 1 194 ? -6.306 2.257 4.778 1.00 88.06 194 ARG A O 1
ATOM 1668 N N . GLN A 1 195 ? -4.538 1.002 4.224 1.00 90.94 195 GLN A N 1
ATOM 1669 C CA . GLN A 1 195 ? -4.981 0.729 2.854 1.00 90.94 195 GLN A CA 1
ATOM 1670 C C . GLN A 1 195 ? -6.343 0.017 2.811 1.00 90.94 195 GLN A C 1
ATOM 1672 O O . GLN A 1 195 ? -7.181 0.321 1.963 1.00 90.94 195 GLN A O 1
ATOM 1677 N N . LYS A 1 196 ? -6.623 -0.889 3.756 1.00 94.19 196 LYS A N 1
ATOM 1678 C CA . LYS A 1 196 ? -7.945 -1.520 3.887 1.00 94.19 196 LYS A CA 1
ATOM 1679 C C . LYS A 1 196 ? -9.017 -0.553 4.411 1.00 94.19 196 LYS A C 1
ATOM 1681 O O . LYS A 1 196 ? -10.163 -0.627 3.964 1.00 94.19 196 LYS A O 1
ATOM 1686 N N . VAL A 1 197 ? -8.668 0.358 5.322 1.00 93.19 197 VAL A N 1
ATOM 1687 C CA . VAL A 1 197 ? -9.558 1.449 5.765 1.00 93.19 197 VAL A CA 1
ATOM 1688 C C . VAL A 1 197 ? -9.928 2.349 4.587 1.00 93.19 197 VAL A C 1
ATOM 1690 O O . VAL A 1 197 ? -11.115 2.581 4.339 1.00 93.19 197 VAL A O 1
ATOM 1693 N N . ASP A 1 198 ? -8.935 2.795 3.821 1.00 92.38 198 ASP A N 1
ATOM 1694 C CA . ASP A 1 198 ? -9.140 3.654 2.656 1.00 92.38 198 ASP A CA 1
ATOM 1695 C C . ASP A 1 198 ? -9.912 2.934 1.541 1.00 92.38 198 ASP A C 1
ATOM 1697 O O . ASP A 1 198 ? -10.806 3.538 0.948 1.00 92.38 198 ASP A O 1
ATOM 1701 N N . LEU A 1 199 ? -9.717 1.620 1.359 1.00 95.38 199 LEU A N 1
ATOM 1702 C CA . LEU A 1 199 ? -10.565 0.797 0.491 1.00 95.38 199 LEU A CA 1
ATOM 1703 C C . LEU A 1 199 ? -12.038 0.860 0.918 1.00 95.38 199 LEU A C 1
ATOM 1705 O O . LEU A 1 199 ? -12.922 1.085 0.088 1.00 95.38 199 LEU A O 1
ATOM 1709 N N . PHE A 1 200 ? -12.341 0.659 2.204 1.00 96.62 200 PHE A N 1
ATOM 1710 C CA . PHE A 1 200 ? -13.730 0.724 2.657 1.00 96.62 200 PHE A CA 1
ATOM 1711 C C . PHE A 1 200 ? -14.337 2.110 2.457 1.00 96.62 200 PHE A C 1
ATOM 1713 O O . PHE A 1 200 ? -15.497 2.189 2.053 1.00 96.62 200 PHE A O 1
ATOM 1720 N N . LYS A 1 201 ? -13.575 3.179 2.696 1.00 93.12 201 LYS A N 1
ATOM 1721 C CA . LYS A 1 201 ? -14.027 4.559 2.470 1.00 93.12 201 LYS A CA 1
ATOM 1722 C C . LYS A 1 201 ? -14.300 4.820 0.997 1.00 93.12 201 LYS A C 1
ATOM 1724 O O . LYS A 1 201 ? -15.395 5.248 0.654 1.00 93.12 201 LYS A O 1
ATOM 1729 N N . TYR A 1 202 ? -13.350 4.482 0.129 1.00 92.75 202 TYR A N 1
ATOM 1730 C CA . TYR A 1 202 ? -13.460 4.685 -1.314 1.00 92.75 202 TYR A CA 1
ATOM 1731 C C . TYR A 1 202 ? -14.709 4.014 -1.907 1.00 92.75 202 TYR A C 1
ATOM 1733 O O . TYR A 1 202 ? -15.377 4.580 -2.769 1.00 92.75 202 TYR A O 1
ATOM 1741 N N . PHE A 1 203 ? -15.075 2.831 -1.402 1.00 95.25 203 PHE A N 1
ATOM 1742 C CA . PHE A 1 203 ? -16.261 2.087 -1.840 1.00 95.25 203 PHE A CA 1
ATOM 1743 C C . PHE A 1 203 ? -17.503 2.276 -0.946 1.00 95.25 203 PHE A C 1
ATOM 1745 O O . PHE A 1 203 ? -18.457 1.497 -1.063 1.00 95.25 203 PHE A O 1
ATOM 1752 N N . ASN A 1 204 ? -17.512 3.274 -0.054 1.00 94.38 204 ASN A N 1
ATOM 1753 C CA . ASN A 1 204 ? -18.622 3.596 0.855 1.00 94.38 204 ASN A CA 1
ATOM 1754 C C . ASN A 1 204 ? -19.128 2.389 1.675 1.00 94.38 204 ASN A C 1
ATOM 1756 O O . ASN A 1 204 ? -20.328 2.153 1.829 1.00 94.38 204 ASN A O 1
ATOM 1760 N N . LYS A 1 205 ? -18.208 1.573 2.197 1.00 96.75 205 LYS A N 1
ATOM 1761 C CA . LYS A 1 205 ? -18.490 0.358 2.981 1.00 96.75 205 LYS A CA 1
ATOM 1762 C C . LYS A 1 205 ? -18.448 0.628 4.486 1.00 96.75 205 LYS A C 1
ATOM 1764 O O . LYS A 1 205 ? -17.832 -0.128 5.235 1.00 96.75 205 LYS A O 1
ATOM 1769 N N . THR A 1 206 ? -19.138 1.671 4.937 1.00 94.56 206 THR A N 1
ATOM 1770 C CA . THR A 1 206 ? -19.111 2.175 6.322 1.00 94.56 206 THR A CA 1
ATOM 1771 C C . THR A 1 206 ? -19.325 1.097 7.388 1.00 94.56 206 THR A C 1
ATOM 1773 O O . THR A 1 206 ? -18.533 0.992 8.319 1.00 94.56 206 THR A O 1
ATOM 1776 N N . ASN A 1 207 ? -20.331 0.227 7.241 1.00 95.31 207 ASN A N 1
ATOM 1777 C CA . ASN A 1 207 ? -20.584 -0.825 8.237 1.00 95.31 207 ASN A CA 1
ATOM 1778 C C . ASN A 1 207 ? -19.422 -1.828 8.336 1.00 95.31 207 ASN A C 1
ATOM 1780 O O . ASN A 1 207 ? -19.085 -2.283 9.428 1.00 95.31 207 ASN A O 1
ATOM 1784 N N . LYS A 1 208 ? -18.781 -2.152 7.202 1.00 96.88 208 LYS A N 1
ATOM 1785 C CA . LYS A 1 208 ? -17.601 -3.029 7.173 1.00 96.88 208 LYS A CA 1
ATOM 1786 C C . LYS A 1 208 ? -16.376 -2.329 7.760 1.00 96.88 208 LYS A C 1
ATOM 1788 O O . LYS A 1 208 ? -15.627 -2.976 8.484 1.00 96.88 208 LYS A O 1
ATOM 1793 N N . LEU A 1 209 ? -16.210 -1.030 7.495 1.00 96.31 209 LEU A N 1
ATOM 1794 C CA . LEU A 1 209 ? -15.159 -0.209 8.095 1.00 96.31 209 LEU A CA 1
ATOM 1795 C C . LEU A 1 209 ? -15.259 -0.229 9.619 1.00 96.31 209 LEU A C 1
ATOM 1797 O O . LEU A 1 209 ? -14.313 -0.639 10.280 1.00 96.31 209 LEU A O 1
ATOM 1801 N N . ILE A 1 210 ? -16.411 0.142 10.179 1.00 96.06 210 ILE A N 1
ATOM 1802 C CA . ILE A 1 210 ? -16.592 0.195 11.634 1.00 96.06 210 ILE A CA 1
ATOM 1803 C C . ILE A 1 210 ? -16.387 -1.184 12.269 1.00 96.06 210 ILE A C 1
ATOM 1805 O O . ILE A 1 210 ? -15.688 -1.291 13.274 1.00 96.06 210 ILE A O 1
ATOM 1809 N N . ALA A 1 211 ? -16.943 -2.248 11.681 1.00 95.31 211 ALA A N 1
ATOM 1810 C CA . ALA A 1 211 ? -16.730 -3.609 12.174 1.00 95.31 211 ALA A CA 1
ATOM 1811 C C . ALA A 1 211 ? -15.242 -4.002 12.167 1.00 95.31 211 ALA A C 1
ATOM 1813 O O . ALA A 1 211 ? -14.743 -4.557 13.145 1.00 95.31 211 ALA A O 1
ATOM 1814 N N . PHE A 1 212 ? -14.526 -3.664 11.094 1.00 95.31 212 PHE A N 1
ATOM 1815 C CA . PHE A 1 212 ? -13.097 -3.922 10.969 1.00 95.31 212 PHE A CA 1
ATOM 1816 C C . PHE A 1 212 ? -12.263 -3.138 11.989 1.00 95.31 212 PHE A C 1
ATOM 1818 O O . PHE A 1 212 ? -11.443 -3.745 12.672 1.00 95.31 212 PHE A O 1
ATOM 1825 N N . LEU A 1 213 ? -12.499 -1.831 12.142 1.00 94.62 213 LEU A N 1
ATOM 1826 C CA . LEU A 1 213 ? -11.797 -0.984 13.115 1.00 94.62 213 LEU A CA 1
ATOM 1827 C C . LEU A 1 213 ? -12.028 -1.477 14.553 1.00 94.62 213 LEU A C 1
ATOM 1829 O O . LEU A 1 213 ? -11.088 -1.538 15.341 1.00 94.62 213 LEU A O 1
ATOM 1833 N N . LYS A 1 214 ? -13.262 -1.884 14.898 1.00 94.44 214 LYS A N 1
ATOM 1834 C CA . LYS A 1 214 ? -13.579 -2.478 16.211 1.00 94.44 214 LYS A CA 1
ATOM 1835 C C . LYS A 1 214 ? -12.748 -3.726 16.480 1.00 94.44 214 LYS A C 1
ATOM 1837 O O . LYS A 1 214 ? -12.118 -3.827 17.532 1.00 94.44 214 LYS A O 1
ATOM 1842 N N . GLN A 1 215 ? -12.761 -4.663 15.531 1.00 92.69 215 GLN A N 1
ATOM 1843 C CA . GLN A 1 215 ? -12.010 -5.906 15.649 1.00 92.69 215 GLN A CA 1
ATOM 1844 C C . GLN A 1 215 ? -10.511 -5.617 15.765 1.00 92.69 215 GLN A C 1
ATOM 1846 O O . GLN A 1 215 ? -9.871 -6.076 16.706 1.00 92.69 215 GLN A O 1
ATOM 1851 N N . HIS A 1 216 ? -9.965 -4.810 14.856 1.00 90.81 216 HIS A N 1
ATOM 1852 C CA . HIS A 1 216 ? -8.534 -4.543 14.805 1.00 90.81 216 HIS A CA 1
ATOM 1853 C C . HIS A 1 216 ? -8.026 -3.765 16.019 1.00 90.81 216 HIS A C 1
ATOM 1855 O O . HIS A 1 216 ? -6.964 -4.085 16.542 1.00 90.81 216 HIS A O 1
ATOM 1861 N N . CYS A 1 217 ? -8.793 -2.792 16.518 1.00 91.75 217 CYS A N 1
ATOM 1862 C CA . CYS A 1 217 ? -8.466 -2.097 17.760 1.00 91.75 217 CYS A CA 1
ATOM 1863 C C . CYS A 1 217 ? -8.339 -3.095 18.926 1.00 91.75 217 CYS A C 1
ATOM 1865 O O . CYS A 1 217 ? -7.357 -3.060 19.668 1.00 91.75 217 CYS A O 1
ATOM 1867 N N . GLY A 1 218 ? -9.281 -4.039 19.047 1.00 92.00 218 GLY A N 1
ATOM 1868 C CA . GLY A 1 218 ? -9.209 -5.118 20.035 1.00 92.00 218 GLY A CA 1
ATOM 1869 C C . GLY A 1 218 ? -8.000 -6.040 19.837 1.00 92.00 218 GLY A C 1
ATOM 1870 O O . GLY A 1 218 ? -7.265 -6.297 20.792 1.00 92.00 218 GLY A O 1
ATOM 1871 N N . ASP A 1 219 ? -7.769 -6.495 18.605 1.00 89.75 219 ASP A N 1
ATOM 1872 C CA . ASP A 1 219 ? -6.656 -7.385 18.252 1.00 89.75 219 ASP A CA 1
ATOM 1873 C C . ASP A 1 219 ? -5.286 -6.725 18.505 1.00 89.75 219 ASP A C 1
ATOM 1875 O O . ASP A 1 219 ? -4.362 -7.391 18.980 1.00 89.75 219 ASP A O 1
ATOM 1879 N N . SER A 1 220 ? -5.159 -5.415 18.261 1.00 89.69 220 SER A N 1
ATOM 1880 C CA . SER A 1 220 ? -3.936 -4.640 18.515 1.00 89.69 220 SER A CA 1
ATOM 1881 C C . SER A 1 220 ? -3.624 -4.552 20.010 1.00 89.69 220 SER A C 1
ATOM 1883 O O . SER A 1 220 ? -2.491 -4.805 20.426 1.00 89.69 220 SER A O 1
ATOM 1885 N N . PHE A 1 221 ? -4.632 -4.298 20.855 1.00 92.38 221 PHE A N 1
ATOM 1886 C CA . PHE A 1 221 ? -4.435 -4.354 22.307 1.00 92.38 221 PHE A CA 1
ATOM 1887 C C . PHE A 1 221 ? -4.076 -5.770 22.777 1.00 92.38 221 PHE A C 1
ATOM 1889 O O . PHE A 1 221 ? -3.209 -5.938 23.638 1.00 92.38 221 PHE A O 1
ATOM 1896 N N . ASP A 1 222 ? -4.695 -6.805 22.203 1.00 91.25 222 ASP A N 1
ATOM 1897 C CA . ASP A 1 222 ? -4.341 -8.194 22.505 1.00 91.25 222 ASP A CA 1
ATOM 1898 C C . ASP A 1 222 ? -2.897 -8.526 22.098 1.00 91.25 222 ASP A C 1
ATOM 1900 O O . ASP A 1 222 ? -2.252 -9.339 22.766 1.00 91.25 222 ASP A O 1
ATOM 1904 N N . LEU A 1 223 ? -2.381 -7.936 21.015 1.00 88.44 223 LEU A N 1
ATOM 1905 C CA . LEU A 1 223 ? -0.976 -8.056 20.619 1.00 88.44 223 LEU A CA 1
ATOM 1906 C C . LEU A 1 223 ? -0.058 -7.385 21.651 1.00 88.44 223 LEU A C 1
ATOM 1908 O O . LEU A 1 223 ? 0.847 -8.047 22.154 1.0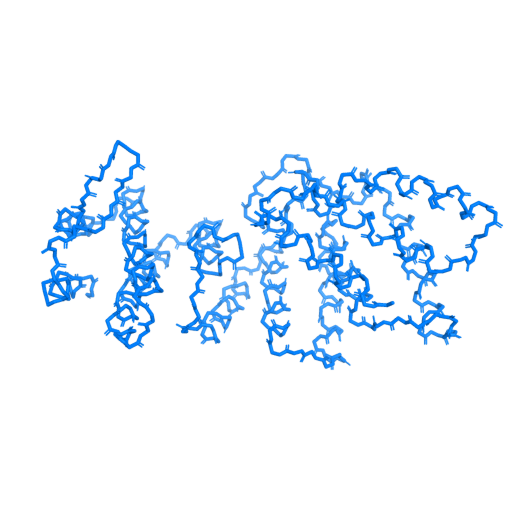0 88.44 223 LEU A O 1
ATOM 1912 N N . TYR A 1 224 ? -0.361 -6.150 22.069 1.00 90.56 224 TYR A N 1
ATOM 1913 C CA . TYR A 1 224 ? 0.366 -5.450 23.141 1.00 90.56 224 TYR A CA 1
ATOM 1914 C C . TYR A 1 224 ? 0.464 -6.270 24.444 1.00 90.56 224 TYR A C 1
ATOM 1916 O O . TYR A 1 224 ? 1.500 -6.300 25.114 1.00 90.56 224 TYR A O 1
ATOM 1924 N N . PHE A 1 225 ? -0.608 -6.964 24.842 1.00 90.81 225 PHE A N 1
ATOM 1925 C CA . PHE A 1 225 ? -0.569 -7.793 26.053 1.00 90.81 225 PHE A CA 1
ATOM 1926 C C . PHE A 1 225 ? 0.213 -9.097 25.885 1.00 90.81 225 PHE A C 1
ATOM 1928 O O . PHE A 1 225 ? 0.625 -9.678 26.895 1.00 90.81 225 PHE A O 1
ATOM 1935 N N . ARG A 1 226 ? 0.380 -9.581 24.649 1.00 88.69 226 ARG A N 1
ATOM 1936 C CA . ARG A 1 226 ? 1.156 -10.785 24.322 1.00 88.69 226 ARG A CA 1
ATOM 1937 C C . ARG A 1 226 ? 2.643 -10.478 24.145 1.00 88.69 226 ARG A C 1
ATOM 1939 O O . ARG A 1 226 ? 3.458 -11.321 24.509 1.00 88.69 226 ARG A O 1
ATOM 1946 N N . SER A 1 227 ? 3.004 -9.271 23.715 1.00 85.19 227 SER A N 1
ATOM 1947 C CA . SER A 1 227 ? 4.388 -8.815 23.516 1.00 85.19 227 SER A CA 1
ATOM 1948 C C . SER A 1 227 ? 5.144 -8.458 24.808 1.00 85.19 227 SER A C 1
ATOM 1950 O O . SER A 1 227 ? 6.112 -7.707 24.791 1.00 85.19 227 SER A O 1
ATOM 1952 N N . LYS A 1 228 ? 4.761 -9.015 25.967 1.00 76.12 228 LYS A N 1
ATOM 1953 C CA . LYS A 1 228 ? 5.390 -8.709 27.273 1.00 76.12 228 LYS A CA 1
ATOM 1954 C C . LYS A 1 228 ? 6.892 -9.002 27.355 1.00 76.12 228 LYS A C 1
ATOM 1956 O O . LYS A 1 228 ? 7.542 -8.464 28.241 1.00 76.12 228 LYS A O 1
ATOM 1961 N N . ASN A 1 229 ? 7.400 -9.860 26.472 1.00 74.38 229 ASN A N 1
ATOM 1962 C CA . ASN A 1 229 ? 8.809 -10.244 26.408 1.00 74.38 229 ASN A CA 1
ATOM 1963 C C . ASN A 1 229 ? 9.574 -9.524 25.278 1.00 74.38 229 ASN A C 1
ATOM 1965 O O . ASN A 1 229 ? 10.748 -9.822 25.066 1.00 74.38 229 ASN A O 1
ATOM 1969 N N . GLU A 1 230 ? 8.919 -8.640 24.519 1.00 73.06 230 GLU A N 1
ATOM 1970 C CA . GLU A 1 230 ? 9.579 -7.805 23.510 1.00 73.06 230 GLU A CA 1
ATOM 1971 C C . GLU A 1 230 ? 10.339 -6.651 24.175 1.00 73.06 230 GLU A C 1
ATOM 1973 O O . GLU A 1 230 ? 10.172 -6.383 25.367 1.00 73.06 230 GLU A O 1
ATOM 1978 N N . LYS A 1 231 ? 11.207 -5.972 23.415 1.00 73.69 231 LYS A N 1
ATOM 1979 C CA . LYS A 1 231 ? 11.938 -4.809 23.930 1.00 73.69 231 LYS A CA 1
ATOM 1980 C C . LYS A 1 231 ? 10.944 -3.726 24.357 1.00 73.69 231 LYS A C 1
ATOM 1982 O O . LYS A 1 231 ? 9.939 -3.502 23.686 1.00 73.69 231 LYS A O 1
ATOM 1987 N N . ASP A 1 232 ? 11.268 -3.012 25.434 1.00 69.06 232 ASP A N 1
ATOM 1988 C CA . ASP A 1 232 ? 10.371 -2.011 26.030 1.00 69.06 232 ASP A CA 1
ATOM 1989 C C . ASP A 1 232 ? 9.892 -0.942 25.029 1.00 69.06 232 ASP A C 1
ATOM 1991 O O . ASP A 1 232 ? 8.734 -0.530 25.085 1.00 69.06 232 ASP A O 1
ATOM 1995 N N . ASN A 1 233 ? 10.746 -0.539 24.079 1.00 70.81 233 ASN A N 1
ATOM 1996 C CA . ASN A 1 233 ? 10.394 0.442 23.047 1.00 70.81 233 ASN A CA 1
ATOM 1997 C C . ASN A 1 233 ? 9.342 -0.090 22.060 1.00 70.81 233 ASN A C 1
ATOM 1999 O O . ASN A 1 233 ? 8.352 0.594 21.812 1.00 70.81 233 ASN A O 1
ATOM 2003 N N . ASP A 1 234 ? 9.512 -1.317 21.559 1.00 77.06 234 ASP A N 1
ATOM 2004 C CA . ASP A 1 234 ? 8.583 -1.947 20.605 1.00 77.06 234 ASP A CA 1
ATOM 2005 C C . ASP A 1 234 ? 7.204 -2.131 21.260 1.00 77.06 234 ASP A C 1
ATOM 2007 O O . ASP A 1 234 ? 6.144 -1.868 20.685 1.00 77.06 234 ASP A O 1
ATOM 2011 N N . ARG A 1 235 ? 7.220 -2.501 22.543 1.00 82.44 235 ARG A N 1
ATOM 2012 C CA . ARG A 1 235 ? 6.018 -2.668 23.352 1.00 82.44 235 ARG A CA 1
ATOM 2013 C C . ARG A 1 235 ? 5.294 -1.346 23.627 1.00 82.44 235 ARG A C 1
ATOM 2015 O O . ARG A 1 235 ? 4.061 -1.319 23.617 1.00 82.44 235 ARG A O 1
ATOM 2022 N N . ALA A 1 236 ? 6.024 -0.262 23.883 1.00 84.56 236 ALA A N 1
ATOM 2023 C CA . ALA A 1 236 ? 5.435 1.066 24.029 1.00 84.56 236 ALA A CA 1
ATOM 2024 C C . ALA A 1 236 ? 4.791 1.536 22.715 1.00 84.56 236 ALA A C 1
ATOM 2026 O O . ALA A 1 236 ? 3.666 2.030 22.732 1.00 84.56 236 ALA A O 1
ATOM 2027 N N . GLU A 1 237 ? 5.439 1.300 21.574 1.00 83.94 237 GLU A N 1
ATOM 2028 C CA . GLU A 1 237 ? 4.898 1.669 20.261 1.00 83.94 237 GLU A CA 1
ATOM 2029 C C . GLU A 1 237 ? 3.610 0.897 19.920 1.00 83.94 237 GLU A C 1
ATOM 2031 O O . GLU A 1 237 ? 2.630 1.480 19.453 1.00 83.94 237 GLU A O 1
ATOM 2036 N N . LEU A 1 238 ? 3.554 -0.399 20.247 1.00 86.88 238 LEU A N 1
ATOM 2037 C CA . LEU A 1 238 ? 2.336 -1.213 20.140 1.00 86.88 238 LEU A CA 1
ATOM 2038 C C . LEU A 1 238 ? 1.175 -0.648 20.967 1.00 86.88 238 LEU A C 1
ATOM 2040 O O . LEU A 1 238 ? 0.022 -0.654 20.520 1.00 86.88 238 LEU A O 1
ATOM 2044 N N . LYS A 1 239 ? 1.469 -0.162 22.177 1.00 90.06 239 LYS A N 1
ATOM 2045 C CA . LYS A 1 239 ? 0.478 0.464 23.058 1.00 90.06 239 LYS A CA 1
ATOM 2046 C C . LYS A 1 239 ? -0.094 1.730 22.419 1.00 90.06 239 LYS A C 1
ATOM 2048 O O . LYS A 1 239 ? -1.316 1.868 22.350 1.00 90.06 239 LYS A O 1
ATOM 2053 N N . GLU A 1 240 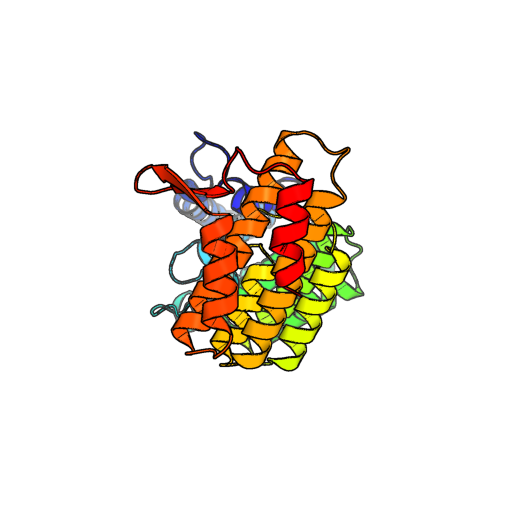? 0.774 2.603 21.915 1.00 89.38 240 GLU A N 1
ATOM 2054 C CA . GLU A 1 240 ? 0.377 3.855 21.265 1.00 89.38 240 GLU A CA 1
ATOM 2055 C C . GLU A 1 240 ? -0.411 3.608 19.975 1.00 89.38 240 GLU A C 1
ATOM 2057 O O . GLU A 1 240 ? -1.495 4.163 19.808 1.00 89.38 240 GLU A O 1
ATOM 2062 N N . ASN A 1 241 ? 0.036 2.702 19.104 1.00 87.25 241 ASN A N 1
ATOM 2063 C CA . ASN A 1 241 ? -0.697 2.384 17.874 1.00 87.25 241 ASN A CA 1
ATOM 2064 C C . ASN A 1 241 ? -2.081 1.783 18.161 1.00 87.25 241 ASN A C 1
ATOM 2066 O O . ASN A 1 241 ? -3.056 2.121 17.491 1.00 87.25 241 ASN A O 1
ATOM 2070 N N . SER A 1 242 ? -2.212 0.967 19.213 1.00 91.62 242 SER A N 1
ATOM 2071 C CA . SER A 1 242 ? -3.520 0.454 19.652 1.00 91.62 242 SER A CA 1
ATOM 2072 C C . SER A 1 242 ? -4.478 1.581 20.058 1.00 91.62 242 SER A C 1
ATOM 2074 O O . SER A 1 242 ? -5.681 1.511 19.792 1.00 91.62 242 SER A O 1
ATOM 2076 N N . PHE A 1 243 ? -3.950 2.643 20.673 1.00 93.94 243 PHE A N 1
ATOM 2077 C CA . PHE A 1 243 ? -4.716 3.841 21.006 1.00 93.94 243 PHE A CA 1
ATOM 2078 C C . PHE A 1 243 ? -5.094 4.655 19.767 1.00 93.94 243 PHE A C 1
ATOM 2080 O O . PHE A 1 243 ? -6.233 5.112 19.681 1.00 93.94 243 PHE A O 1
ATOM 2087 N N . VAL A 1 244 ? -4.199 4.767 18.782 1.00 91.56 244 VAL A N 1
ATOM 2088 C CA . VAL A 1 244 ? -4.499 5.406 17.489 1.00 91.56 244 VAL A CA 1
ATOM 2089 C C . VAL A 1 244 ? -5.650 4.693 16.769 1.00 91.56 244 VAL A C 1
ATOM 2091 O O . VAL A 1 244 ? -6.564 5.338 16.264 1.00 91.56 244 VAL A O 1
ATOM 2094 N N . TYR A 1 245 ? -5.707 3.360 16.799 1.00 92.25 245 TYR A N 1
ATOM 2095 C CA . TYR A 1 245 ? -6.853 2.642 16.227 1.00 92.25 245 TYR A CA 1
ATOM 2096 C C . TYR A 1 245 ? -8.170 2.910 16.970 1.00 92.25 245 TYR A C 1
ATOM 2098 O O . TYR A 1 245 ? -9.238 2.925 16.354 1.00 92.25 245 TYR A O 1
ATOM 2106 N N . LEU A 1 246 ? -8.125 3.159 18.285 1.00 95.69 246 LEU A N 1
ATOM 2107 C CA . LEU A 1 246 ? -9.308 3.576 19.044 1.00 95.69 246 LEU A CA 1
ATOM 2108 C C . LEU A 1 246 ? -9.761 4.988 18.648 1.00 95.69 246 LEU A C 1
ATOM 2110 O O . LEU A 1 246 ? -10.966 5.224 18.528 1.00 95.69 246 LEU A O 1
ATOM 2114 N N . THR A 1 247 ? -8.830 5.925 18.450 1.00 95.12 247 THR A N 1
ATOM 2115 C CA . THR A 1 247 ? -9.173 7.294 18.037 1.00 95.12 247 THR A CA 1
ATOM 2116 C C . THR A 1 247 ? -9.757 7.320 16.631 1.00 95.12 247 THR A C 1
ATOM 2118 O O . THR A 1 247 ? -10.777 7.976 16.420 1.00 95.12 247 THR A O 1
ATOM 2121 N N . GLU A 1 248 ? -9.204 6.541 15.699 1.00 93.56 248 GLU A N 1
ATOM 2122 C CA . GLU A 1 248 ? -9.790 6.341 14.371 1.00 93.56 248 GLU A CA 1
ATOM 2123 C C . GLU A 1 248 ? -11.201 5.757 14.429 1.00 93.56 248 GLU A C 1
ATOM 2125 O O . GLU A 1 248 ? -12.112 6.261 13.771 1.00 93.56 248 GLU A O 1
ATOM 2130 N N . LEU A 1 249 ? -11.404 4.694 15.214 1.00 96.00 249 LEU A N 1
ATOM 2131 C CA . LEU A 1 249 ? -12.718 4.080 15.374 1.00 96.00 249 LEU A CA 1
ATOM 2132 C C . LEU A 1 249 ? -13.753 5.113 15.832 1.00 96.00 249 LEU A C 1
ATOM 2134 O O . LEU A 1 249 ? -14.841 5.187 15.264 1.00 96.00 249 LEU A O 1
ATOM 2138 N N . ILE A 1 250 ? -13.406 5.929 16.827 1.00 97.31 250 ILE A N 1
ATOM 2139 C CA . ILE A 1 250 ? -14.273 6.995 17.343 1.00 97.31 250 ILE A CA 1
ATOM 2140 C C . ILE A 1 250 ? -14.510 8.072 16.287 1.00 97.31 250 ILE A C 1
ATOM 2142 O O . ILE A 1 250 ? -15.649 8.510 16.124 1.00 97.31 250 ILE A O 1
ATOM 2146 N N . TYR A 1 251 ? -13.467 8.475 15.557 1.00 96.19 251 TYR A N 1
ATOM 2147 C CA . TYR A 1 251 ? -13.572 9.441 14.468 1.00 96.19 251 TYR A CA 1
ATOM 2148 C C . TYR A 1 251 ? -14.613 8.994 13.437 1.00 96.19 251 TYR A C 1
ATOM 2150 O O . TYR A 1 251 ? -15.579 9.718 13.197 1.00 96.19 251 TYR A O 1
ATOM 2158 N N . TYR A 1 252 ? -14.491 7.773 12.911 1.00 96.00 252 TYR A N 1
ATOM 2159 C CA . TYR A 1 252 ? -15.428 7.269 11.906 1.00 96.00 252 TYR A CA 1
ATOM 2160 C C . TYR A 1 252 ? -16.812 6.971 12.496 1.00 96.00 252 TYR A C 1
ATOM 2162 O O . TYR A 1 252 ? -17.825 7.218 11.844 1.00 96.00 252 TYR A O 1
ATOM 2170 N N . MET A 1 253 ? -16.909 6.496 13.743 1.00 97.19 253 MET A N 1
ATOM 2171 C CA . MET A 1 253 ? -18.210 6.353 14.408 1.00 97.19 253 MET A CA 1
ATOM 2172 C C . MET A 1 253 ? -18.943 7.689 14.521 1.00 97.19 253 MET A C 1
ATOM 2174 O O . MET A 1 253 ? -20.160 7.732 14.347 1.00 97.19 253 MET A O 1
ATOM 2178 N N . LYS A 1 254 ? -18.214 8.770 14.805 1.00 97.25 254 LYS A N 1
ATOM 2179 C CA . LYS A 1 254 ? -18.760 10.124 14.863 1.00 97.25 254 LYS A CA 1
ATOM 2180 C C . LYS A 1 254 ? -19.148 10.635 13.480 1.00 97.25 254 LYS A C 1
ATOM 2182 O O . LYS A 1 254 ? -20.259 11.131 13.331 1.00 97.25 254 LYS A O 1
ATOM 2187 N N . GLU A 1 255 ? -18.275 10.481 12.484 1.00 96.06 255 GLU A N 1
ATOM 2188 C CA . GLU A 1 255 ? -18.542 10.870 11.090 1.00 96.06 255 GLU A CA 1
ATOM 2189 C C . GLU A 1 255 ? -19.841 10.239 10.566 1.00 96.06 255 GLU A C 1
ATOM 2191 O O . GLU A 1 255 ? -20.649 10.908 9.924 1.00 96.06 255 GLU A O 1
ATOM 2196 N N . TYR A 1 256 ? -20.083 8.971 10.909 1.00 95.25 256 TYR A N 1
ATOM 2197 C CA . TYR A 1 256 ? -21.230 8.203 10.424 1.00 95.25 256 TYR A CA 1
ATOM 2198 C C . TYR A 1 256 ? -22.370 8.035 11.442 1.00 95.25 256 TYR A C 1
ATOM 2200 O O . TYR A 1 256 ? -23.258 7.213 11.221 1.00 95.25 256 TYR A O 1
ATOM 2208 N N . ASN A 1 257 ? -22.379 8.804 12.537 1.00 95.00 257 ASN A N 1
ATOM 2209 C CA . ASN A 1 257 ? -23.431 8.796 13.568 1.00 95.00 257 ASN A CA 1
ATOM 2210 C C . ASN A 1 257 ? -23.778 7.395 14.121 1.00 95.00 257 ASN A C 1
ATOM 2212 O O . ASN A 1 257 ? -24.947 7.040 14.291 1.00 95.00 257 ASN A O 1
ATOM 2216 N N . TYR A 1 258 ? -22.764 6.580 14.411 1.00 95.62 258 TYR A N 1
ATOM 2217 C CA . TYR A 1 258 ? -22.954 5.239 14.961 1.00 95.62 258 TYR A CA 1
ATOM 2218 C C . TYR A 1 258 ? -23.486 5.293 16.402 1.00 95.62 258 TYR A C 1
ATOM 2220 O O . TYR A 1 258 ? -22.930 5.966 17.270 1.00 95.62 258 TYR A O 1
ATOM 2228 N N . ASN A 1 259 ? -24.535 4.520 16.684 1.00 95.50 259 ASN A N 1
ATOM 2229 C CA . ASN A 1 259 ? -25.226 4.478 17.980 1.00 95.50 259 ASN A CA 1
ATOM 2230 C C . ASN A 1 259 ? -24.332 4.077 19.170 1.00 95.50 259 ASN A C 1
ATOM 2232 O O . ASN A 1 259 ? -24.576 4.493 20.299 1.00 95.50 259 ASN A O 1
ATOM 2236 N N . GLU A 1 260 ? -23.299 3.273 18.929 1.00 96.06 260 GLU A N 1
ATOM 2237 C CA . GLU A 1 260 ? -22.360 2.825 19.957 1.00 96.06 260 GLU A CA 1
ATOM 2238 C C . GLU A 1 260 ? -21.289 3.866 20.314 1.00 96.06 260 GLU A C 1
ATOM 2240 O O . GLU A 1 260 ? -20.543 3.642 21.266 1.00 96.06 260 GLU A O 1
ATOM 2245 N N . LEU A 1 261 ? -21.210 5.009 19.621 1.00 97.19 261 LEU A N 1
ATOM 2246 C CA . LEU A 1 261 ? -20.210 6.055 19.881 1.00 97.19 261 LEU A CA 1
ATOM 2247 C C . LEU A 1 261 ? -20.047 6.401 21.381 1.00 97.19 261 LEU A C 1
ATOM 2249 O O . LEU A 1 261 ? -18.904 6.404 21.847 1.00 97.19 261 LEU A O 1
ATOM 2253 N N . PRO A 1 262 ? -21.117 6.587 22.190 1.00 98.00 262 PRO A N 1
ATOM 2254 C CA . PRO A 1 262 ? -20.969 6.907 23.614 1.00 98.00 262 PRO A CA 1
ATOM 2255 C C . PRO A 1 262 ? -20.203 5.844 24.419 1.00 98.00 262 PRO A C 1
ATOM 2257 O O . PRO A 1 262 ? -19.498 6.177 25.376 1.00 98.00 262 PRO A O 1
ATOM 2260 N N . LYS A 1 263 ? -20.306 4.561 24.032 1.00 97.12 263 LYS A N 1
ATOM 2261 C CA . LYS A 1 263 ? -19.546 3.455 24.640 1.00 97.12 263 LYS A CA 1
ATOM 2262 C C . LYS A 1 263 ? -18.048 3.671 24.416 1.00 97.12 263 LYS A C 1
ATOM 2264 O O . LYS A 1 263 ? -17.274 3.640 25.372 1.00 97.12 263 LYS A O 1
ATOM 2269 N N . TYR A 1 264 ? -17.647 3.935 23.174 1.00 97.56 264 TYR A N 1
ATOM 2270 C CA . TYR A 1 264 ? -16.240 4.087 22.797 1.00 97.56 264 TYR A CA 1
ATOM 2271 C C . TYR A 1 264 ? -15.639 5.409 23.288 1.00 97.56 264 TYR A C 1
ATOM 2273 O O . TYR A 1 264 ? -14.513 5.411 23.780 1.00 97.56 264 TYR A O 1
ATOM 2281 N N . GLU A 1 265 ? -16.398 6.508 23.303 1.00 97.81 265 GLU A N 1
ATOM 2282 C CA . GLU A 1 265 ? -15.958 7.765 23.928 1.00 97.81 265 GLU A CA 1
ATOM 2283 C C . GLU A 1 265 ? -15.690 7.609 25.431 1.00 97.81 265 GLU A C 1
ATOM 2285 O O . GLU A 1 265 ? -14.752 8.202 25.969 1.00 97.81 265 GLU A O 1
ATOM 2290 N N . LYS A 1 266 ? -16.489 6.796 26.135 1.00 97.81 266 LYS A N 1
ATOM 2291 C CA . LYS A 1 266 ? -16.262 6.492 27.554 1.00 97.81 266 LYS A CA 1
ATOM 2292 C C . LYS A 1 266 ? -14.981 5.680 27.766 1.00 97.81 266 LYS A C 1
ATOM 2294 O O . LYS A 1 266 ? -14.284 5.909 28.755 1.00 97.81 266 LYS A O 1
ATOM 2299 N N . ILE A 1 267 ? -14.676 4.738 26.873 1.00 97.19 267 ILE A N 1
ATOM 2300 C CA . ILE A 1 267 ? -13.414 3.979 26.886 1.00 97.19 267 ILE A CA 1
ATOM 2301 C C . ILE A 1 267 ? -12.246 4.941 26.639 1.00 97.19 267 ILE A C 1
ATOM 2303 O O . ILE A 1 267 ? -11.323 5.002 27.446 1.00 97.19 267 ILE A O 1
ATOM 2307 N N . TYR A 1 268 ? -12.334 5.772 25.600 1.00 97.06 268 TYR A N 1
ATOM 2308 C CA . TYR A 1 268 ? -11.329 6.781 25.268 1.00 97.06 268 TYR A CA 1
ATOM 2309 C C . TYR A 1 268 ? -11.034 7.738 26.421 1.00 97.06 268 TYR A C 1
ATOM 2311 O O . TYR A 1 268 ? -9.878 7.916 26.785 1.00 97.06 268 TYR A O 1
ATOM 2319 N N . LYS A 1 269 ? -12.064 8.295 27.069 1.00 96.88 269 LYS A N 1
ATOM 2320 C CA . LYS A 1 269 ? -11.899 9.192 28.227 1.00 96.88 269 LYS A CA 1
ATOM 2321 C C . LYS A 1 269 ? -11.183 8.532 29.407 1.00 96.88 269 LYS A C 1
ATOM 2323 O O . LYS A 1 269 ? -10.493 9.225 30.143 1.00 96.88 269 LYS A O 1
ATOM 2328 N N . GLN A 1 270 ? -11.349 7.221 29.596 1.00 96.56 270 GLN A N 1
ATOM 2329 C CA . GLN A 1 270 ? -10.629 6.482 30.636 1.00 96.56 270 GLN A CA 1
ATOM 2330 C C . GLN A 1 270 ? -9.157 6.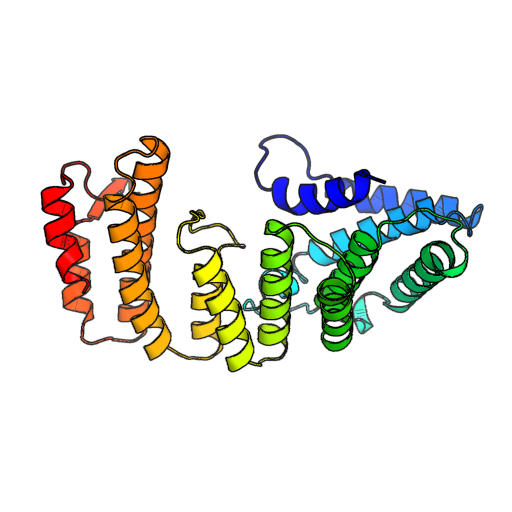262 30.286 1.00 96.56 270 GLN A C 1
ATOM 2332 O O . GLN A 1 270 ? -8.358 6.100 31.202 1.00 96.56 270 GLN A O 1
ATOM 2337 N N . LEU A 1 271 ? -8.812 6.221 28.995 1.00 96.19 271 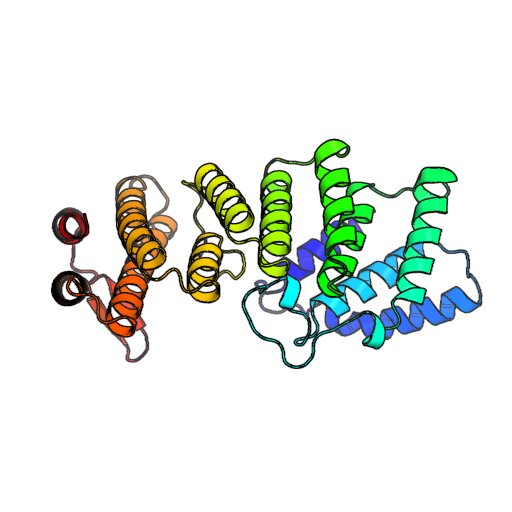LEU A N 1
ATOM 2338 C CA . LEU A 1 271 ? -7.462 5.934 28.516 1.00 96.19 271 LEU A CA 1
ATOM 2339 C C . LEU A 1 271 ? -6.641 7.188 28.226 1.00 96.19 271 LEU A C 1
ATOM 2341 O O . LEU A 1 271 ? -5.446 7.167 28.490 1.00 96.19 271 LEU A O 1
ATOM 2345 N N . ARG A 1 272 ? -7.248 8.250 27.686 1.00 95.50 272 ARG A N 1
ATOM 2346 C CA . ARG A 1 272 ? -6.529 9.420 27.168 1.00 95.50 272 ARG A CA 1
ATOM 2347 C C . ARG A 1 272 ? -5.719 10.141 28.241 1.00 95.50 272 ARG A C 1
ATOM 2349 O O . ARG A 1 272 ? -6.147 10.290 29.388 1.00 95.50 272 ARG A O 1
ATOM 2356 N N . TYR A 1 273 ? -4.588 10.676 27.817 1.00 94.62 273 TYR A N 1
ATOM 2357 C CA . TYR A 1 273 ? -3.776 11.627 28.553 1.00 94.62 273 TYR A CA 1
ATOM 2358 C C . TYR A 1 273 ? -3.218 12.662 27.589 1.00 94.62 273 TYR A C 1
ATOM 2360 O O . TYR A 1 273 ? -2.600 12.320 26.583 1.00 94.62 273 TYR A O 1
ATOM 2368 N N . GLN A 1 274 ? -3.454 13.932 27.904 1.00 93.50 274 GLN A N 1
ATOM 2369 C CA . GLN A 1 274 ? -2.914 15.047 27.142 1.00 93.50 274 GLN A CA 1
ATOM 2370 C C . GLN A 1 274 ? -1.474 15.293 27.601 1.00 93.50 274 GLN A C 1
ATOM 2372 O O . GLN A 1 274 ? -1.270 15.729 28.734 1.00 93.50 274 GLN A O 1
ATOM 2377 N N . MET A 1 275 ? -0.475 15.027 26.754 1.00 87.31 275 MET A N 1
ATOM 2378 C CA . MET A 1 275 ? 0.913 15.380 27.092 1.00 87.31 275 MET A CA 1
ATOM 2379 C C . MET A 1 275 ? 1.199 16.854 26.822 1.00 87.31 275 MET A C 1
ATOM 2381 O O . MET A 1 275 ? 1.883 17.508 27.602 1.00 87.31 275 MET A O 1
ATOM 2385 N N . ASN A 1 276 ? 0.702 17.361 25.696 1.00 89.94 276 ASN A N 1
ATOM 2386 C CA . ASN A 1 276 ? 0.791 18.758 25.278 1.00 89.94 276 ASN A CA 1
ATOM 2387 C C . ASN A 1 276 ? -0.361 19.066 24.314 1.00 89.94 276 ASN A C 1
ATOM 2389 O O . ASN A 1 276 ? -1.122 18.167 23.976 1.00 89.94 276 ASN A O 1
ATOM 2393 N N . GLU A 1 277 ? -0.481 20.306 23.846 1.00 85.75 277 GLU A N 1
ATOM 2394 C CA . GLU A 1 277 ? -1.581 20.765 22.979 1.00 85.75 277 GLU A CA 1
ATOM 2395 C C . GLU A 1 277 ? -1.788 19.925 21.706 1.00 85.75 277 GLU A C 1
ATOM 2397 O O . GLU A 1 277 ? -2.912 19.824 21.224 1.00 85.75 277 GLU A O 1
ATOM 2402 N N . ASN A 1 278 ? -0.735 19.277 21.201 1.00 86.19 278 ASN A N 1
ATOM 2403 C CA . ASN A 1 278 ? -0.733 18.564 19.924 1.00 86.19 278 ASN A CA 1
ATOM 2404 C C . ASN A 1 278 ? -0.555 17.043 20.065 1.00 86.19 278 ASN A C 1
ATOM 2406 O O . ASN A 1 278 ? -0.451 16.354 19.051 1.00 86.19 278 ASN A O 1
ATOM 2410 N N . TYR A 1 279 ? -0.480 16.511 21.290 1.00 84.62 279 TYR A N 1
ATOM 2411 C CA . TYR A 1 279 ? -0.189 15.095 21.512 1.00 84.62 279 TYR A CA 1
ATOM 2412 C C . TYR A 1 279 ? -1.015 14.488 22.651 1.00 84.62 279 TYR A C 1
ATOM 2414 O O . TYR A 1 279 ? -0.905 14.887 23.819 1.00 84.62 279 TYR A O 1
ATOM 2422 N N . GLU A 1 280 ? -1.808 13.478 22.291 1.00 90.75 280 GLU A N 1
ATOM 2423 C CA . GLU A 1 280 ? -2.564 12.617 23.198 1.00 90.75 280 GLU A CA 1
ATOM 2424 C C . GLU A 1 280 ? -2.008 11.189 23.149 1.00 90.75 280 GLU A C 1
ATOM 2426 O O . GLU A 1 280 ? -1.664 10.678 22.088 1.00 90.75 280 GLU A O 1
ATOM 2431 N N . THR A 1 281 ? -1.942 10.546 24.311 1.00 92.12 281 THR A N 1
ATOM 2432 C CA . THR A 1 281 ? -1.391 9.196 24.512 1.00 92.12 281 THR A CA 1
ATOM 2433 C C . THR A 1 281 ? -2.247 8.423 25.517 1.00 92.12 281 THR A C 1
ATOM 2435 O O . THR A 1 281 ? -3.191 8.979 26.095 1.00 92.12 281 THR A O 1
ATOM 2438 N N . ILE A 1 282 ? -1.927 7.154 25.777 1.00 92.75 282 ILE A N 1
ATOM 2439 C CA . ILE A 1 282 ? -2.512 6.434 26.911 1.00 92.75 282 ILE A CA 1
ATOM 2440 C C . ILE A 1 282 ? -1.913 6.961 28.216 1.00 92.75 282 ILE A C 1
ATOM 2442 O O . ILE A 1 282 ? -0.701 7.063 28.379 1.00 92.75 282 ILE A O 1
ATOM 2446 N N . ASN A 1 283 ? -2.775 7.218 29.198 1.00 92.81 283 ASN A N 1
ATOM 2447 C CA . ASN A 1 283 ? -2.396 7.680 30.523 1.00 92.81 283 ASN A CA 1
ATOM 2448 C C . ASN A 1 283 ? -1.302 6.791 31.137 1.00 92.81 283 ASN A C 1
ATOM 2450 O O . ASN A 1 283 ? -1.547 5.602 31.384 1.00 92.81 283 ASN A O 1
ATOM 2454 N N . PRO A 1 284 ? -0.110 7.357 31.417 1.00 90.62 284 PRO A N 1
ATOM 2455 C CA . PRO A 1 284 ? 1.036 6.584 31.883 1.00 90.62 284 PRO A CA 1
ATOM 2456 C C . PRO A 1 284 ? 0.798 5.950 33.260 1.00 90.62 284 PRO A C 1
ATOM 2458 O O . PRO A 1 284 ? 1.453 4.972 33.604 1.00 90.62 284 PRO A O 1
ATOM 2461 N N . ASN A 1 285 ? -0.185 6.441 34.024 1.00 92.56 285 ASN A N 1
ATOM 2462 C CA . ASN A 1 285 ? -0.555 5.894 35.331 1.00 92.56 285 ASN A CA 1
ATOM 2463 C C . ASN A 1 285 ? -1.457 4.647 35.244 1.00 92.56 285 ASN A C 1
ATOM 2465 O O . ASN A 1 285 ? -1.763 4.028 36.266 1.00 92.56 285 ASN A O 1
ATOM 2469 N N . ILE A 1 286 ? -1.915 4.262 34.047 1.00 93.62 286 ILE A N 1
ATOM 2470 C CA . ILE A 1 286 ? -2.714 3.049 33.847 1.00 93.62 286 ILE A CA 1
ATOM 2471 C C . ILE A 1 286 ? -1.777 1.853 33.678 1.00 93.62 286 ILE A C 1
ATOM 2473 O O . ILE A 1 286 ? -1.126 1.690 32.645 1.00 93.62 286 ILE A O 1
ATOM 2477 N N . ASN A 1 287 ? -1.765 0.976 34.683 1.00 93.75 287 ASN A N 1
ATOM 2478 C CA . ASN A 1 287 ? -1.077 -0.311 34.596 1.00 93.75 287 ASN A CA 1
ATOM 2479 C C . ASN A 1 287 ? -1.805 -1.297 33.661 1.00 93.75 287 ASN A C 1
ATOM 2481 O O . ASN A 1 287 ? -2.991 -1.143 33.363 1.00 93.75 287 ASN A O 1
ATOM 2485 N N . ASP A 1 288 ? -1.112 -2.358 33.243 1.00 93.25 288 ASP A N 1
ATOM 2486 C CA . ASP A 1 288 ? -1.647 -3.342 32.290 1.00 93.25 288 ASP A CA 1
ATOM 2487 C C . ASP A 1 288 ? -2.937 -4.023 32.745 1.00 93.25 288 ASP A C 1
ATOM 2489 O O . ASP A 1 288 ? -3.790 -4.329 31.917 1.00 93.25 288 ASP A O 1
ATOM 2493 N N . SER A 1 289 ? -3.093 -4.278 34.048 1.00 95.00 289 SER A N 1
ATOM 2494 C CA . SER A 1 289 ? -4.300 -4.918 34.585 1.00 95.00 289 SER A CA 1
ATOM 2495 C C . SER A 1 289 ? -5.518 -4.017 34.384 1.00 95.00 289 SER A C 1
ATOM 2497 O O . SER A 1 289 ? -6.547 -4.441 33.847 1.00 95.00 289 SER A O 1
ATOM 2499 N N . LYS A 1 290 ? -5.372 -2.733 34.728 1.00 96.44 290 LYS A N 1
ATOM 2500 C CA . LYS A 1 290 ? -6.417 -1.735 34.518 1.00 96.44 290 LYS A CA 1
ATOM 2501 C C . LYS A 1 290 ? -6.660 -1.488 33.031 1.00 96.44 290 LYS A C 1
ATOM 2503 O O . LYS A 1 290 ? -7.821 -1.447 32.630 1.00 96.44 290 LYS A O 1
ATOM 2508 N N . LEU A 1 291 ? -5.603 -1.391 32.222 1.00 95.38 291 LEU A N 1
ATOM 2509 C CA . LEU A 1 291 ? -5.709 -1.246 30.769 1.00 95.38 291 LEU A CA 1
ATOM 2510 C C . LEU A 1 291 ? -6.513 -2.403 30.170 1.00 95.38 291 LEU A C 1
ATOM 2512 O O . LEU A 1 291 ? -7.493 -2.160 29.474 1.00 95.38 291 LEU A O 1
ATOM 2516 N N . LYS A 1 292 ? -6.173 -3.650 30.522 1.00 95.56 292 LYS A N 1
ATOM 2517 C CA . LYS A 1 292 ? -6.858 -4.864 30.056 1.00 95.56 292 LYS A CA 1
ATOM 2518 C C . LYS A 1 292 ? -8.343 -4.874 30.421 1.00 95.56 292 LYS A C 1
ATOM 2520 O O . LYS A 1 292 ? -9.170 -5.252 29.599 1.00 95.56 292 LYS A O 1
ATOM 2525 N N . SER A 1 293 ? -8.689 -4.417 31.626 1.00 96.69 293 SER A N 1
ATOM 2526 C CA . SER A 1 293 ? -10.083 -4.280 32.073 1.00 96.69 293 SER A CA 1
ATOM 2527 C C . SER A 1 293 ? -10.862 -3.180 31.340 1.00 96.69 293 SER A C 1
ATOM 2529 O O . SER A 1 293 ? -12.085 -3.271 31.231 1.00 96.69 293 SER A O 1
ATOM 2531 N N . ILE A 1 294 ? -10.195 -2.118 30.886 1.00 95.88 294 ILE A N 1
ATOM 2532 C CA . ILE A 1 294 ? -10.843 -1.054 30.112 1.00 95.88 294 ILE A CA 1
ATOM 2533 C C . ILE A 1 294 ? -11.079 -1.535 28.678 1.00 95.88 294 ILE A C 1
ATOM 2535 O O . ILE A 1 294 ? -12.205 -1.478 28.189 1.00 95.88 294 ILE A O 1
ATOM 2539 N N . VAL A 1 295 ? -10.042 -2.058 28.021 1.00 94.69 295 VAL A N 1
ATOM 2540 C CA . VAL A 1 295 ? -10.100 -2.448 26.601 1.00 94.69 295 VAL A CA 1
ATOM 2541 C C . VAL A 1 295 ? -10.915 -3.716 26.352 1.00 94.69 295 VAL A C 1
ATOM 2543 O O . VAL A 1 295 ? -11.409 -3.900 25.246 1.00 94.69 295 VAL A O 1
ATOM 2546 N N . SER A 1 296 ? -11.161 -4.557 27.364 1.00 94.25 296 SER A N 1
ATOM 2547 C CA . SER A 1 296 ? -12.098 -5.685 27.230 1.00 94.25 296 SER A CA 1
ATOM 2548 C C . SER A 1 296 ? -13.526 -5.245 26.895 1.00 94.25 296 SER A C 1
ATOM 2550 O O . SER A 1 296 ? -14.295 -6.047 26.379 1.00 94.25 296 SER A O 1
ATOM 2552 N N . GLN A 1 297 ? -13.870 -3.976 27.142 1.00 93.50 297 GLN A N 1
ATOM 2553 C CA . GLN A 1 297 ? -15.158 -3.389 26.774 1.00 93.50 297 GLN A CA 1
ATOM 2554 C C . GLN A 1 297 ? -15.264 -3.083 25.272 1.00 93.50 297 GLN A C 1
ATOM 2556 O O . GLN A 1 297 ? -16.349 -2.747 24.818 1.00 93.50 297 GLN A O 1
ATOM 2561 N N . ILE A 1 298 ? -14.176 -3.145 24.495 1.00 89.94 298 ILE A N 1
ATOM 2562 C CA . ILE A 1 298 ? -14.193 -2.909 23.037 1.00 89.94 298 ILE A CA 1
ATOM 2563 C C . ILE A 1 298 ? -14.905 -4.052 22.302 1.00 89.94 298 ILE A C 1
ATOM 2565 O O . ILE A 1 298 ? -15.574 -3.790 21.297 1.00 89.94 298 ILE A O 1
ATOM 2569 N N . LYS A 1 299 ? -14.766 -5.276 22.829 1.00 78.12 299 LYS A N 1
ATOM 2570 C CA . LYS A 1 299 ? -15.428 -6.504 22.368 1.00 78.12 299 LYS A CA 1
ATOM 2571 C C . LYS A 1 299 ? -16.911 -6.514 22.765 1.00 78.12 299 LYS A C 1
ATOM 2573 O O . LYS A 1 299 ? -17.661 -7.244 22.090 1.00 78.12 299 LYS A O 1
#

pLDDT: mean 86.35, std 14.2, range [37.88, 98.25]

Secondary structure (DSSP, 8-state):
-HHHHHHHHHHHHTTT-TTSPPGGGGHHHHHHHHHHHHHH-TT-HHHHHHHHHHHHHHHHHSTT-GGGTSTTSPPSS---HHHHTHHHHHHHHHHHHIIIIIS--S---HHHHHHHHHHHHHHTT-HHHHHHHHHHHHHHS---HHHHHHHHHHHHHHHHHTT-HHHHHHHHHHHHHHTTT----TT-TT-HHHHHHHHHHHTT-HHHHHHHHHHHHHHHHHHHHH-TTS-HHHHHHHHHHHHHHHHHHHHHHHHTT-TTHHHHHHHHHHHEEEEETTEEEE-TT--HHHHHHHHGGG-

Organism: NCBI:txid2488728

Radius of gyration: 22.93 Å; chains: 1; bounding box: 52×38×66 Å